Protein AF-G6F2N3-F1 (afdb_monomer_lite)

Sequence (306 aa):
MLENNSDNSYNHNNDRPKTKFIGFDISLFKKKQGAKNGADYKNRSAYVTMTYIHVRDADSSSHYDDNIRGNRNGMNIVGLSFGGIFVPINWLNINKNFTFYGNFVGQQNSHGNNQYRSTEAYGMYIEPGYTFSNLSWKPHIFYRYTRFSGNKNPNGTVKRSYDPFFLIDGKRYTYGGYWPGEIVGMYMVGLSNLQIQQFDITAVPPIHFFTKDDSLTLGVHFYNLSLIHPTGAGFKRGSSHHISNEIDFSGEYNLDENTSFSLLGGVAFSGPVAKKLAINDAPKYVSPNQIGSTSGVLEAYFYKHF

InterPro domains:
  IPR025388 Alginate export domain [PF13372] (95-273)

Organism: NCBI:txid1088868

Radius of gyration: 21.39 Å; chains: 1; bounding box: 54×50×56 Å

pLDDT: mean 85.39, std 10.97, range [54.53, 97.38]

Secondary structure (DSSP, 8-state):
-EEE----TTSTTSSPPPEEEEEEEEEEEEEPTT-S-SSSGGGEEEEEEEEEEEEEEE-TT--TTHHHHTT-TT-EEEEEEEEE--S-BGGGTB-TTEEEEEEEEEEEE-S-BTTBSEEEEEEEEEEEEEE-TTSTT--EEEEEEEEE---SSTT-SEE-SPPTTS-SSTT---TTSSSSTTTHHHHT--SSSEEEEEEEEEE--S--SSSTT-EEEEEEEEEEEEES-GGGGTPPTT---EEEEEEEEEEEEESSSSEEEEEEEEEEEE-HHHHHHHHHHS-TTS-GGG--SEEEEEEEEEEE--

Foldseek 3Di:
DDWDDFDDPVQVLQTQWTWDKDKDKDKDFDFDPPDPDPPDPVRTQKMKMKIKMFTCDTPQSRPHPCLQRNDNHRKIKIKIWIKHQDDAPVVVVRDSFKMKIKMKMWIWDCPAGPQARMETWMKMKIKIKGWPCVDQFRKIKMKMKIDTFFDQALNDNYRHWHHVPDFGQPPDPDVCGRQHDDPCSNPQDDSTQKIKIKIKMKTWHCDDDPDNPKTKIKMKMKMWMFGNHVNNVVDDPPDGGTAKIKIKIKIKIDPDPFWIKIKMKMKIFGDPVNLVSCVVPDDPPDDSVNDDRMDMDIDIDITGDD

Structure (mmCIF, N/CA/C/O backbone):
data_AF-G6F2N3-F1
#
_entry.id   AF-G6F2N3-F1
#
loop_
_atom_site.group_PDB
_atom_site.id
_atom_site.type_symbol
_atom_site.label_atom_id
_atom_site.label_alt_id
_atom_site.label_comp_id
_atom_site.label_asym_id
_atom_site.label_entity_id
_atom_site.label_seq_id
_atom_site.pdbx_PDB_ins_code
_atom_site.Cartn_x
_atom_site.Cartn_y
_atom_site.Cartn_z
_atom_site.occupancy
_atom_site.B_iso_or_equiv
_atom_site.auth_seq_id
_atom_site.auth_comp_id
_atom_site.auth_asym_id
_atom_site.auth_atom_id
_atom_site.pdbx_PDB_model_num
ATOM 1 N N . MET A 1 1 ? -19.443 -3.811 -20.497 1.00 67.88 1 MET A N 1
ATOM 2 C CA . MET A 1 1 ? -17.986 -3.608 -20.649 1.00 67.88 1 MET A CA 1
ATOM 3 C C . MET A 1 1 ? -17.621 -2.417 -19.785 1.00 67.88 1 MET A C 1
ATOM 5 O O . MET A 1 1 ? -18.392 -1.467 -19.793 1.00 67.88 1 MET A O 1
ATOM 9 N N . LEU A 1 2 ? -16.555 -2.508 -18.990 1.00 83.88 2 LEU A N 1
ATOM 10 C CA . LEU A 1 2 ? -16.113 -1.412 -18.122 1.00 83.88 2 LEU A CA 1
ATOM 11 C C . LEU A 1 2 ? -14.979 -0.649 -18.812 1.00 83.88 2 LEU A C 1
ATOM 13 O O . LEU A 1 2 ? -14.191 -1.248 -19.547 1.00 83.88 2 LEU A O 1
ATOM 17 N N . GLU A 1 3 ? -14.910 0.656 -18.579 1.00 84.38 3 GLU A N 1
ATOM 18 C CA . GLU A 1 3 ? -13.940 1.542 -19.216 1.00 84.38 3 GLU A CA 1
ATOM 19 C C . GLU A 1 3 ? -13.419 2.573 -18.216 1.00 84.38 3 GLU A C 1
ATOM 21 O O . GLU A 1 3 ? -14.177 3.115 -17.412 1.00 84.38 3 GLU A O 1
ATOM 26 N N . ASN A 1 4 ? -12.115 2.835 -18.275 1.00 77.56 4 ASN A N 1
ATOM 27 C CA . ASN A 1 4 ? -11.512 4.028 -17.701 1.00 77.56 4 ASN A CA 1
ATOM 28 C C . ASN A 1 4 ? -11.212 5.002 -18.844 1.00 77.56 4 ASN A C 1
ATOM 30 O O . ASN A 1 4 ? -10.394 4.689 -19.712 1.00 77.56 4 ASN A O 1
ATOM 34 N N . ASN A 1 5 ? -11.870 6.159 -18.817 1.00 74.38 5 ASN A N 1
ATOM 35 C CA . ASN A 1 5 ? -11.684 7.231 -19.782 1.00 74.38 5 ASN A CA 1
ATOM 36 C C . ASN A 1 5 ? -11.008 8.428 -19.100 1.00 74.38 5 ASN A C 1
ATOM 38 O O . ASN A 1 5 ? -11.653 9.418 -18.760 1.00 74.38 5 ASN A O 1
ATOM 42 N N . SER A 1 6 ? -9.708 8.310 -18.841 1.00 67.81 6 SER A N 1
ATOM 43 C CA . SER A 1 6 ? -8.874 9.461 -18.505 1.00 67.81 6 SER A CA 1
ATOM 44 C C . SER A 1 6 ? -8.573 10.228 -19.790 1.00 67.81 6 SER A C 1
ATOM 46 O O . SER A 1 6 ? -7.733 9.808 -20.580 1.00 67.81 6 SER A O 1
ATOM 48 N N . ASP A 1 7 ? -9.322 11.304 -20.015 1.00 64.06 7 ASP A N 1
ATOM 49 C CA . ASP A 1 7 ? -9.123 12.250 -21.115 1.00 64.06 7 ASP A CA 1
ATOM 50 C C . ASP A 1 7 ? -9.216 13.667 -20.552 1.00 64.06 7 ASP A C 1
ATOM 52 O O . ASP A 1 7 ? -10.276 14.300 -20.568 1.00 64.06 7 ASP A O 1
ATOM 56 N N . ASN A 1 8 ? -8.137 14.121 -19.917 1.00 63.84 8 ASN A N 1
ATOM 57 C CA . ASN A 1 8 ? -8.069 15.467 -19.379 1.00 63.84 8 ASN A CA 1
ATOM 58 C C . ASN A 1 8 ? -7.352 16.370 -20.387 1.00 63.84 8 ASN A C 1
ATOM 60 O O . ASN A 1 8 ? -6.182 16.169 -20.709 1.00 63.84 8 ASN A O 1
ATOM 64 N N . SER A 1 9 ? -8.029 17.434 -20.823 1.00 65.69 9 SER A N 1
ATOM 65 C CA . SER A 1 9 ? -7.481 18.425 -21.756 1.00 65.69 9 SER A CA 1
ATOM 66 C C . SER A 1 9 ? -6.161 19.051 -21.289 1.00 65.69 9 SER A C 1
ATOM 68 O O . SER A 1 9 ? -5.366 19.479 -22.121 1.00 65.69 9 SER A O 1
ATOM 70 N N . TYR A 1 10 ? -5.908 19.103 -19.976 1.00 61.03 10 TYR A N 1
ATOM 71 C CA . TYR A 1 10 ? -4.675 19.655 -19.404 1.00 61.03 10 TYR A CA 1
ATOM 72 C C . TYR A 1 10 ? -3.487 18.677 -19.391 1.00 61.03 10 TYR A C 1
ATOM 74 O O . TYR A 1 10 ? -2.351 19.124 -19.265 1.00 61.03 10 TYR A O 1
ATO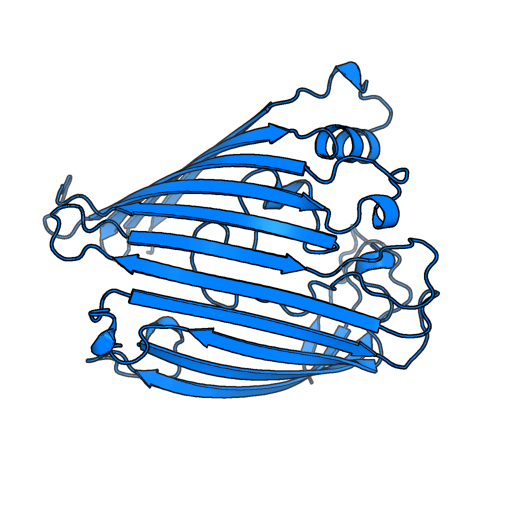M 82 N N . ASN A 1 11 ? -3.727 17.370 -19.548 1.00 61.66 11 ASN A N 1
ATOM 83 C CA . ASN A 1 11 ? -2.713 16.310 -19.456 1.00 61.66 11 ASN A CA 1
ATOM 84 C C . ASN A 1 11 ? -2.613 15.486 -20.746 1.00 61.66 11 ASN A C 1
ATOM 86 O O . ASN A 1 11 ? -2.212 14.323 -20.714 1.00 61.66 11 ASN A O 1
ATOM 90 N N . HIS A 1 12 ? -2.959 16.076 -21.890 1.00 62.53 12 HIS A N 1
ATOM 91 C CA . HIS A 1 12 ? -2.908 15.394 -23.179 1.00 62.53 12 HIS A CA 1
ATOM 92 C C . HIS A 1 12 ? -1.518 14.758 -23.414 1.00 62.53 12 HIS A C 1
ATOM 94 O O . HIS A 1 12 ? -0.495 15.422 -23.250 1.00 62.53 12 HIS A O 1
ATOM 100 N N . ASN A 1 13 ? -1.481 13.462 -23.755 1.00 61.62 13 ASN A N 1
ATOM 101 C CA . ASN A 1 13 ? -0.290 12.583 -23.844 1.00 61.62 13 ASN A CA 1
ATOM 102 C C . ASN A 1 13 ? 0.398 12.189 -22.521 1.00 61.62 13 ASN A C 1
ATOM 104 O O . ASN A 1 13 ? 1.310 11.362 -22.536 1.00 61.62 13 ASN A O 1
ATOM 108 N N . ASN A 1 14 ? -0.046 12.731 -21.388 1.00 65.31 14 ASN A N 1
ATOM 109 C CA . ASN A 1 14 ? 0.465 12.447 -20.045 1.00 65.31 14 ASN A CA 1
ATOM 110 C C . ASN A 1 14 ? -0.624 11.856 -19.119 1.00 65.31 14 ASN A C 1
ATOM 112 O O . ASN A 1 14 ? -0.460 11.791 -17.901 1.00 65.31 14 ASN A O 1
ATOM 116 N N . ASP A 1 15 ? -1.753 11.434 -19.687 1.00 70.69 15 ASP A N 1
ATOM 117 C CA . ASP A 1 15 ? -2.835 10.770 -18.968 1.00 70.69 15 ASP A CA 1
ATOM 118 C C . ASP A 1 15 ? -2.590 9.266 -18.823 1.00 70.69 15 ASP A C 1
ATOM 120 O O . ASP A 1 15 ? -1.840 8.636 -19.573 1.00 70.69 15 ASP A O 1
ATOM 124 N N . ARG A 1 16 ? -3.272 8.656 -17.847 1.00 77.69 16 ARG A N 1
ATOM 125 C CA . ARG A 1 16 ? -3.344 7.192 -17.739 1.00 77.69 16 ARG A CA 1
ATOM 126 C C . ARG A 1 16 ? -3.864 6.606 -19.067 1.00 77.69 16 ARG A C 1
ATOM 128 O O . ARG A 1 16 ? -4.767 7.190 -19.660 1.00 77.69 16 ARG A O 1
ATOM 135 N N . PRO A 1 17 ? -3.363 5.436 -19.510 1.00 80.50 17 PRO A N 1
ATOM 136 C CA . PRO A 1 17 ? -3.899 4.777 -20.696 1.00 80.50 17 PRO A CA 1
ATOM 137 C C . PRO A 1 17 ? -5.404 4.537 -20.564 1.00 80.50 17 PRO A C 1
ATOM 139 O O . PRO A 1 17 ? -5.835 3.862 -19.614 1.00 80.50 17 PRO A O 1
ATOM 142 N N . LYS A 1 18 ? -6.198 5.036 -21.520 1.00 86.56 18 LYS A N 1
ATOM 143 C CA . LYS A 1 18 ? -7.610 4.647 -21.649 1.00 86.56 18 LYS A CA 1
ATOM 144 C C . LYS A 1 18 ? -7.670 3.135 -21.765 1.00 86.56 18 LYS A C 1
ATOM 146 O O . LYS A 1 18 ? -6.905 2.551 -22.525 1.00 86.56 18 LYS A O 1
ATOM 151 N N . THR A 1 19 ? -8.503 2.489 -20.958 1.00 88.88 19 THR A N 1
ATOM 152 C CA . THR A 1 19 ? -8.474 1.027 -20.817 1.00 88.88 19 THR A CA 1
ATOM 153 C C . THR A 1 19 ? -9.892 0.475 -20.782 1.00 88.88 19 THR A C 1
ATOM 155 O O . THR A 1 19 ? -10.685 0.863 -19.921 1.00 88.88 19 THR A O 1
ATOM 158 N N . LYS A 1 20 ? -10.197 -0.473 -21.673 1.00 92.75 20 LYS A N 1
ATOM 159 C CA . LYS A 1 20 ? -11.452 -1.235 -21.702 1.00 92.75 20 LYS A CA 1
ATOM 160 C C . LYS A 1 20 ? -11.200 -2.656 -21.239 1.00 92.75 20 LYS A C 1
ATOM 162 O O . LYS A 1 20 ? -10.274 -3.325 -21.700 1.00 92.75 20 LYS A O 1
ATOM 167 N N . PHE A 1 21 ? -12.045 -3.148 -20.346 1.00 94.06 21 PHE A N 1
ATOM 168 C CA . PHE A 1 21 ? -11.843 -4.454 -19.739 1.00 94.06 21 PHE A CA 1
ATOM 169 C C . PHE A 1 21 ? -13.153 -5.175 -19.434 1.00 94.06 21 PHE A C 1
ATOM 171 O O . PHE A 1 21 ? -14.246 -4.600 -19.362 1.00 94.06 21 PHE A O 1
ATOM 178 N N . ILE A 1 22 ? -13.018 -6.484 -19.273 1.00 96.12 22 ILE A N 1
ATOM 179 C CA . ILE A 1 22 ? -14.053 -7.377 -18.767 1.00 96.12 22 ILE A CA 1
ATOM 180 C C . ILE A 1 22 ? -13.456 -8.215 -17.647 1.00 96.12 22 ILE A C 1
ATOM 182 O O . ILE A 1 22 ? -12.251 -8.447 -17.614 1.00 96.12 22 ILE A O 1
ATOM 186 N N . GLY A 1 23 ? -14.287 -8.686 -16.734 1.00 95.12 23 GLY A N 1
ATOM 187 C CA . GLY A 1 23 ? -13.806 -9.463 -15.611 1.00 95.12 23 GLY A CA 1
ATOM 188 C C . GLY A 1 23 ? -14.937 -9.940 -14.728 1.00 95.12 23 GLY A C 1
ATOM 189 O O . GLY A 1 23 ? -16.106 -9.641 -14.980 1.00 95.12 23 GLY A O 1
ATOM 190 N N . PHE A 1 24 ? -14.566 -10.673 -13.693 1.00 93.81 24 PHE A N 1
ATOM 191 C CA . PHE A 1 24 ? -15.467 -11.107 -12.642 1.00 93.81 24 PHE A CA 1
ATOM 192 C C . PHE A 1 24 ? -14.745 -11.099 -11.297 1.00 93.81 24 PHE A C 1
ATOM 194 O O . PHE A 1 24 ? -13.517 -11.160 -11.224 1.00 93.81 24 PHE A O 1
ATOM 201 N N . ASP A 1 25 ? -15.541 -11.060 -10.238 1.00 91.69 25 ASP A N 1
ATOM 202 C CA . ASP A 1 25 ? -15.098 -11.231 -8.865 1.00 91.69 25 ASP A CA 1
ATOM 203 C C . ASP A 1 25 ? -15.996 -12.270 -8.193 1.00 91.69 25 ASP A C 1
ATOM 205 O O . ASP A 1 25 ? -17.223 -12.193 -8.294 1.00 91.69 25 ASP A O 1
ATOM 209 N N . ILE A 1 26 ? -15.392 -13.262 -7.541 1.00 93.19 26 ILE A N 1
ATOM 210 C CA . ILE A 1 26 ? -16.098 -14.296 -6.785 1.00 93.19 26 ILE A CA 1
ATOM 211 C C . ILE A 1 26 ? -15.594 -14.248 -5.351 1.00 93.19 26 ILE A C 1
ATOM 213 O O . ILE A 1 26 ? -14.414 -14.463 -5.086 1.00 93.19 26 ILE A O 1
ATOM 217 N N . SER A 1 27 ? -16.510 -14.004 -4.418 1.00 90.31 27 SER A N 1
ATOM 218 C CA . SER A 1 27 ? -16.207 -13.844 -2.999 1.00 90.31 27 SER A CA 1
ATOM 219 C C . SER A 1 27 ? -16.943 -14.885 -2.151 1.00 90.31 27 SER A C 1
ATOM 221 O O . SER A 1 27 ? -18.173 -14.912 -2.124 1.00 90.31 27 SER A O 1
ATOM 223 N N . LEU A 1 28 ? -16.194 -15.687 -1.394 1.00 91.31 28 LEU A N 1
ATOM 224 C CA . LEU A 1 28 ? -16.698 -16.509 -0.292 1.00 91.31 28 LEU A CA 1
ATOM 225 C C . LEU A 1 28 ? -16.448 -15.767 1.018 1.00 91.31 28 LEU A C 1
ATOM 227 O O . LEU A 1 28 ? -15.325 -15.345 1.288 1.00 91.31 28 LEU A O 1
ATOM 231 N N . PHE A 1 29 ? -17.469 -15.595 1.855 1.00 89.81 29 PHE A N 1
ATOM 232 C CA .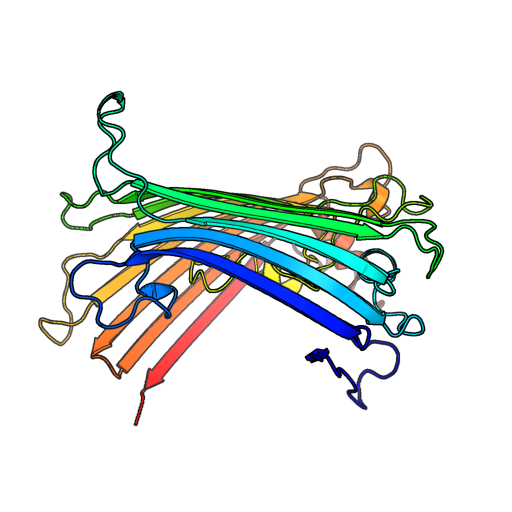 PHE A 1 29 ? -17.305 -14.842 3.095 1.00 89.81 29 PHE A CA 1
ATOM 233 C C . PHE A 1 29 ? -18.215 -15.324 4.222 1.00 89.81 29 PHE A C 1
ATOM 235 O O . PHE A 1 29 ? -19.304 -15.858 4.014 1.00 89.81 29 PHE A O 1
ATOM 242 N N . LYS A 1 30 ? -17.769 -15.059 5.448 1.00 87.12 30 LYS A N 1
ATOM 243 C CA . LYS A 1 30 ? -18.556 -15.180 6.672 1.00 87.12 30 LYS A CA 1
ATOM 244 C C . LYS A 1 30 ? -18.973 -13.786 7.122 1.00 87.12 30 LYS A C 1
ATOM 246 O O . LYS A 1 30 ? -18.147 -12.877 7.161 1.00 87.12 30 LYS A O 1
ATOM 251 N N . LYS A 1 31 ? -20.244 -13.603 7.475 1.00 86.62 31 LYS A N 1
ATOM 252 C CA . LYS A 1 31 ? -20.746 -12.333 8.019 1.00 86.62 31 LYS A CA 1
ATOM 253 C C . LYS A 1 31 ? -20.420 -12.181 9.508 1.00 86.62 31 LYS A C 1
ATOM 255 O O . LYS A 1 31 ? -20.409 -13.166 10.248 1.00 86.62 31 LYS A O 1
ATOM 260 N N . LYS A 1 32 ? -20.225 -10.939 9.954 1.00 82.19 32 LYS A N 1
ATOM 261 C CA . LYS A 1 32 ? -20.212 -10.568 11.376 1.00 82.19 32 LYS A CA 1
ATOM 262 C C . LYS A 1 32 ? -21.580 -10.860 12.006 1.00 82.19 32 LYS A C 1
ATOM 264 O O . LYS A 1 32 ? -22.616 -10.799 11.339 1.00 82.19 32 LYS A O 1
ATOM 269 N N . GLN A 1 33 ? -21.583 -11.193 13.295 1.00 81.69 33 GLN A N 1
ATOM 270 C CA . GLN A 1 33 ? -22.818 -11.418 14.048 1.00 81.69 33 GLN A CA 1
ATOM 271 C C . GLN A 1 33 ? -23.675 -10.140 14.041 1.00 81.69 33 GLN A C 1
ATOM 273 O O . GLN A 1 33 ? -23.144 -9.048 14.206 1.00 81.69 33 GLN A O 1
ATOM 278 N N . GLY A 1 34 ? -24.982 -10.271 13.794 1.00 79.31 34 GLY A N 1
ATOM 279 C CA . GLY A 1 34 ? -25.914 -9.133 13.735 1.00 79.31 34 GLY A CA 1
ATOM 280 C C . GLY A 1 34 ? -25.908 -8.327 12.426 1.00 79.31 34 GLY A C 1
ATOM 281 O O . GLY A 1 34 ? -26.762 -7.463 12.247 1.00 79.31 34 GLY A O 1
ATOM 282 N N . ALA A 1 35 ? -25.011 -8.615 11.474 1.00 81.38 35 ALA A N 1
ATOM 283 C CA . ALA A 1 35 ? -24.995 -7.909 10.195 1.00 81.38 35 ALA A CA 1
ATOM 284 C C . ALA A 1 35 ? -26.198 -8.298 9.314 1.00 81.38 35 ALA A C 1
ATOM 286 O O . ALA A 1 35 ? -26.412 -9.482 9.025 1.00 81.38 35 ALA A O 1
ATOM 287 N N . LYS A 1 36 ? -26.953 -7.283 8.862 1.00 70.44 36 LYS A N 1
ATOM 288 C CA . LYS A 1 36 ? -28.166 -7.452 8.043 1.00 70.44 36 LYS A CA 1
ATOM 289 C C . LYS A 1 36 ? -27.856 -8.004 6.644 1.00 70.44 36 LYS A C 1
ATOM 291 O O . LYS A 1 36 ? -28.541 -8.920 6.212 1.00 70.44 36 LYS A O 1
ATOM 296 N N . ASN A 1 37 ? -26.776 -7.540 5.999 1.00 65.81 37 ASN A N 1
ATOM 297 C CA . ASN A 1 37 ? -26.368 -7.944 4.645 1.00 65.81 37 ASN A CA 1
ATOM 298 C C . ASN A 1 37 ? -24.855 -8.223 4.563 1.00 65.81 37 ASN A C 1
ATOM 300 O O . ASN A 1 37 ? -24.046 -7.438 5.059 1.00 65.81 37 ASN A O 1
ATOM 304 N N . GLY A 1 38 ? -24.468 -9.324 3.912 1.00 59.72 38 GLY A N 1
ATOM 305 C CA . GLY A 1 38 ? -23.067 -9.738 3.737 1.00 59.72 38 GLY A CA 1
ATOM 306 C C . GLY A 1 38 ? -22.348 -9.161 2.507 1.00 59.72 38 GLY A C 1
ATOM 307 O O . GLY A 1 38 ? -21.133 -9.304 2.377 1.00 59.72 38 GLY A O 1
ATOM 308 N N . ALA A 1 39 ? -23.092 -8.499 1.614 1.00 64.25 39 ALA A N 1
ATOM 309 C CA . ALA A 1 39 ? -22.548 -7.897 0.397 1.00 64.25 39 ALA A CA 1
ATOM 310 C C . ALA A 1 39 ? -21.506 -6.808 0.706 1.00 64.25 39 ALA A C 1
ATOM 312 O O . ALA A 1 39 ? -20.479 -6.721 0.034 1.00 64.25 39 ALA A O 1
ATOM 313 N N . ASP A 1 40 ? -21.737 -6.036 1.767 1.00 74.81 40 ASP A N 1
ATOM 314 C CA . ASP A 1 40 ? -20.869 -4.940 2.177 1.00 74.81 40 ASP A CA 1
ATOM 315 C C . ASP A 1 40 ? -19.588 -5.476 2.842 1.00 74.81 40 ASP A C 1
ATOM 317 O O . ASP A 1 40 ? -19.648 -6.200 3.840 1.00 74.81 40 ASP A O 1
ATOM 321 N N . TYR A 1 41 ? -18.414 -5.123 2.307 1.00 75.56 41 TYR A N 1
ATOM 322 C CA . TYR A 1 41 ? -17.119 -5.671 2.750 1.00 75.56 41 TYR A CA 1
ATOM 323 C C . TYR A 1 41 ? -16.865 -5.474 4.255 1.00 75.56 41 TYR A C 1
ATOM 325 O O . TYR A 1 41 ? -16.374 -6.385 4.921 1.00 75.56 41 TYR A O 1
ATOM 333 N N . LYS A 1 42 ? -17.296 -4.337 4.823 1.00 74.94 42 LYS A N 1
ATOM 334 C CA . LYS A 1 42 ? -17.162 -4.021 6.260 1.00 74.94 42 LYS A CA 1
ATOM 335 C C . LYS A 1 42 ? -17.901 -4.997 7.188 1.00 74.94 42 LYS A C 1
ATOM 337 O O . LYS A 1 42 ? -17.548 -5.124 8.364 1.00 74.94 42 LYS A O 1
ATOM 342 N N . ASN A 1 43 ? -18.904 -5.705 6.665 1.00 80.75 43 ASN A N 1
ATOM 343 C CA . ASN A 1 43 ? -19.734 -6.648 7.413 1.00 80.75 43 ASN A CA 1
ATOM 344 C C . ASN A 1 43 ? -19.189 -8.082 7.385 1.00 80.75 43 ASN A C 1
ATOM 346 O O . ASN A 1 43 ? -19.781 -8.972 7.999 1.00 80.75 43 ASN A O 1
ATOM 350 N N . ARG A 1 44 ? -18.080 -8.333 6.685 1.00 84.50 44 ARG A N 1
ATOM 351 C CA . ARG A 1 44 ? -17.452 -9.654 6.598 1.00 84.50 44 ARG A CA 1
ATOM 352 C C . ARG A 1 44 ? -16.520 -9.851 7.799 1.00 84.50 44 ARG A C 1
ATOM 354 O O . ARG A 1 44 ? -15.742 -8.968 8.141 1.00 84.50 44 ARG A O 1
ATOM 361 N N . SER A 1 45 ? -16.633 -10.987 8.486 1.00 84.94 45 SER A N 1
ATOM 362 C CA . SER A 1 45 ? -15.721 -11.388 9.567 1.00 84.94 45 SER A CA 1
ATOM 363 C C . SER A 1 45 ? -14.524 -12.175 9.043 1.00 84.94 45 SER A C 1
ATOM 365 O O . SER A 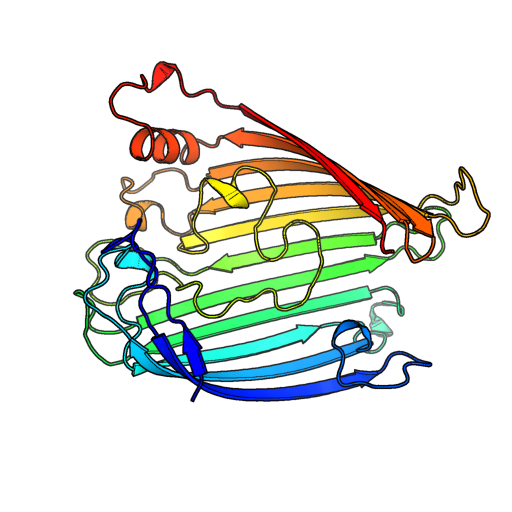1 45 ? -13.483 -12.190 9.683 1.00 84.94 45 SER A O 1
ATOM 367 N N . ALA A 1 46 ? -14.705 -12.864 7.917 1.00 87.31 46 ALA A N 1
ATOM 368 C CA . ALA A 1 46 ? -13.663 -13.549 7.168 1.00 87.31 46 ALA A CA 1
ATOM 369 C C . ALA A 1 46 ? -14.079 -13.616 5.693 1.00 87.31 46 ALA A C 1
ATOM 371 O O . ALA A 1 46 ? -15.279 -13.713 5.411 1.00 87.31 46 ALA A O 1
ATOM 372 N N . TYR A 1 47 ? -13.131 -13.577 4.766 1.00 88.69 47 TYR A N 1
ATOM 373 C CA . TYR A 1 47 ? -13.402 -13.703 3.339 1.00 88.69 47 TYR A CA 1
ATOM 374 C C . TYR A 1 47 ? -12.213 -14.271 2.561 1.00 88.69 47 TYR A C 1
ATOM 376 O O . TYR A 1 47 ? -11.063 -14.166 2.988 1.00 88.69 47 TYR A O 1
ATOM 384 N N . VAL A 1 48 ? -12.529 -14.835 1.399 1.00 91.81 48 VAL A N 1
ATOM 385 C CA . VAL A 1 48 ? -11.609 -15.133 0.304 1.00 91.81 48 VAL A CA 1
ATOM 386 C C . VAL A 1 48 ? -12.290 -14.693 -0.987 1.00 91.81 48 VAL A C 1
ATOM 388 O O . VAL A 1 48 ? -13.450 -15.028 -1.230 1.00 91.81 48 VAL A O 1
ATOM 391 N N . THR A 1 49 ? -11.573 -13.939 -1.802 1.00 91.62 49 THR A N 1
ATOM 392 C CA . THR A 1 49 ? -12.063 -13.315 -3.023 1.00 91.62 49 THR A CA 1
ATOM 393 C C . THR A 1 49 ? -11.087 -13.594 -4.152 1.00 91.62 49 THR A C 1
ATOM 395 O O . THR A 1 49 ? -9.896 -13.322 -4.020 1.00 91.62 49 THR A O 1
ATOM 398 N N . MET A 1 50 ? -11.590 -14.130 -5.258 1.00 95.25 50 MET A N 1
ATOM 399 C CA . MET A 1 50 ? -10.848 -14.285 -6.501 1.00 95.25 50 MET A CA 1
ATOM 400 C C . MET A 1 50 ? -11.361 -13.270 -7.516 1.00 95.25 50 MET A C 1
ATOM 402 O O . MET A 1 50 ? -12.560 -13.211 -7.782 1.00 95.25 50 MET A O 1
ATOM 406 N N . THR A 1 51 ? -10.442 -12.534 -8.126 1.00 95.12 51 THR A N 1
ATOM 407 C CA . THR A 1 51 ? -10.739 -11.559 -9.174 1.00 95.12 51 THR A CA 1
ATOM 408 C C . THR A 1 51 ? -10.027 -11.968 -10.457 1.00 95.12 51 THR A C 1
ATOM 410 O O . THR A 1 51 ? -8.859 -12.354 -10.431 1.00 95.12 51 THR A O 1
ATOM 413 N N . TYR A 1 52 ? -10.705 -11.852 -11.593 1.00 96.62 52 TYR A N 1
ATOM 414 C CA . TYR A 1 52 ? -10.090 -11.970 -12.911 1.00 96.62 52 TYR A CA 1
ATOM 415 C C . TYR A 1 52 ? -10.474 -10.773 -13.768 1.00 96.62 52 TYR A C 1
ATOM 417 O O . TYR A 1 52 ? -11.653 -10.428 -13.856 1.00 96.62 52 TYR A O 1
ATOM 425 N N . ILE A 1 53 ? -9.491 -10.159 -14.423 1.00 96.25 53 ILE A N 1
ATOM 426 C CA . ILE A 1 53 ? -9.696 -9.068 -15.374 1.00 96.25 53 ILE A CA 1
ATOM 427 C C . ILE A 1 53 ? -8.910 -9.370 -16.646 1.00 96.25 53 ILE A C 1
ATOM 429 O O . ILE A 1 53 ? -7.726 -9.688 -16.599 1.00 96.25 53 ILE A O 1
ATOM 433 N N . HIS A 1 54 ? -9.566 -9.213 -17.787 1.00 96.12 54 HIS A N 1
ATOM 434 C CA . HIS A 1 54 ? -8.948 -9.217 -19.100 1.00 96.12 54 HIS A CA 1
ATOM 435 C C . HIS A 1 54 ? -9.108 -7.837 -19.739 1.00 96.12 54 HIS A C 1
ATOM 437 O O . HIS A 1 54 ? -10.230 -7.363 -19.966 1.00 96.12 54 HIS A O 1
ATOM 443 N N . VAL A 1 55 ? -7.979 -7.197 -20.030 1.00 94.19 55 VAL A N 1
ATOM 444 C CA . VAL A 1 55 ? -7.921 -5.927 -20.750 1.00 94.19 55 VAL A CA 1
ATOM 445 C C . VAL A 1 55 ? -8.117 -6.207 -22.234 1.00 94.19 55 VAL A C 1
ATOM 447 O O . VAL A 1 55 ? -7.283 -6.836 -22.879 1.00 94.19 55 VAL A O 1
ATOM 450 N N . ARG A 1 56 ? -9.246 -5.740 -22.764 1.00 93.69 56 ARG A N 1
ATOM 451 C CA . ARG A 1 56 ? -9.639 -5.923 -24.165 1.00 93.69 56 ARG A CA 1
ATOM 452 C C . ARG A 1 56 ? -8.940 -4.950 -25.094 1.00 93.69 56 ARG A C 1
ATOM 454 O O . ARG A 1 56 ? -8.674 -5.300 -26.234 1.00 93.69 56 ARG A O 1
ATOM 461 N N . ASP A 1 57 ? -8.740 -3.738 -24.602 1.00 91.00 57 ASP A N 1
ATOM 462 C CA . ASP A 1 57 ? -8.155 -2.647 -25.354 1.00 91.00 57 ASP A CA 1
ATOM 463 C C . ASP A 1 57 ? -7.524 -1.660 -24.375 1.00 91.00 57 ASP A C 1
ATOM 465 O O . ASP A 1 57 ? -8.067 -1.412 -23.290 1.00 91.00 57 ASP A O 1
ATOM 469 N N . ALA A 1 58 ? -6.371 -1.123 -24.744 1.00 88.81 58 ALA A N 1
ATOM 470 C CA . ALA A 1 58 ? -5.718 -0.070 -23.991 1.00 88.81 58 ALA A CA 1
ATOM 471 C C . ALA A 1 58 ? -4.950 0.839 -24.943 1.00 88.81 58 ALA A C 1
ATOM 473 O O . ALA A 1 58 ? -4.215 0.351 -25.803 1.00 88.81 58 ALA A O 1
ATOM 474 N N . ASP A 1 59 ? -5.093 2.145 -24.743 1.00 83.44 59 ASP A N 1
ATOM 475 C CA . ASP A 1 59 ? -4.380 3.149 -25.518 1.00 83.44 59 ASP A CA 1
ATOM 476 C C . ASP A 1 59 ? -2.869 3.028 -25.289 1.00 83.44 59 ASP A C 1
ATOM 478 O O . ASP A 1 59 ? -2.346 3.370 -24.227 1.00 83.44 59 ASP A O 1
ATOM 482 N N . SER A 1 60 ? -2.168 2.520 -26.297 1.00 75.31 60 SER A N 1
ATOM 483 C CA . SER A 1 60 ? -0.717 2.360 -26.276 1.00 75.31 60 SER A CA 1
ATOM 484 C C . SER A 1 60 ? 0.043 3.604 -26.723 1.00 75.31 60 SER A C 1
ATOM 486 O O . SER A 1 60 ? 1.267 3.604 -26.651 1.00 75.31 60 SER A O 1
ATOM 488 N N . SER A 1 61 ? -0.653 4.647 -27.184 1.00 72.50 61 SER A N 1
ATOM 489 C CA . SER A 1 61 ? -0.039 5.929 -27.542 1.00 72.50 61 SER A CA 1
ATOM 490 C C . SER A 1 61 ? 0.196 6.843 -26.336 1.00 72.50 61 SER A C 1
ATOM 492 O O . SER A 1 61 ? 0.960 7.798 -26.442 1.00 72.50 61 SER A O 1
ATOM 494 N N . SER A 1 62 ? -0.394 6.536 -25.172 1.00 66.62 62 SER A N 1
ATOM 495 C CA . SER A 1 62 ? -0.053 7.218 -23.919 1.00 66.62 62 SER A CA 1
ATOM 496 C C . SER A 1 62 ? 1.413 6.952 -23.564 1.00 66.62 62 SER A C 1
ATOM 498 O O . SER A 1 62 ? 1.810 5.813 -23.326 1.00 66.62 62 SER A O 1
ATOM 500 N N . HIS A 1 63 ? 2.204 8.024 -23.508 1.00 65.94 63 HIS A N 1
ATOM 501 C CA . HIS A 1 63 ? 3.626 7.990 -23.159 1.00 65.94 63 HIS A CA 1
ATOM 502 C C . HIS A 1 63 ? 3.873 8.162 -21.652 1.00 65.94 63 HIS A C 1
ATOM 504 O O . HIS A 1 63 ? 5.023 8.253 -21.214 1.00 65.94 63 HIS A O 1
ATOM 510 N N . TYR A 1 64 ? 2.810 8.223 -20.841 1.00 66.94 64 TYR A N 1
ATOM 511 C CA . TYR A 1 64 ? 2.950 8.348 -19.396 1.00 66.94 64 TYR A CA 1
ATOM 512 C C . TYR A 1 64 ? 3.497 7.044 -18.808 1.00 66.94 64 TYR A C 1
ATOM 514 O O . TYR A 1 64 ? 2.760 6.069 -18.633 1.00 66.94 64 TYR A O 1
ATOM 522 N N . ASP A 1 65 ? 4.775 7.070 -18.426 1.00 72.88 65 ASP A N 1
ATOM 523 C CA . ASP A 1 65 ? 5.444 6.019 -17.655 1.00 72.88 65 ASP A CA 1
ATOM 524 C C . ASP A 1 65 ? 5.306 4.622 -18.289 1.00 72.88 65 ASP A C 1
ATOM 526 O O . ASP A 1 65 ? 4.760 3.682 -17.702 1.00 72.88 65 ASP A O 1
ATOM 530 N N . ASP A 1 66 ? 5.820 4.485 -19.517 1.00 74.00 66 ASP A N 1
ATOM 531 C CA . ASP A 1 66 ? 5.820 3.228 -20.282 1.00 74.00 66 ASP A CA 1
ATOM 532 C C . ASP A 1 66 ? 6.389 2.045 -19.488 1.00 74.00 66 ASP A C 1
ATOM 534 O O . ASP A 1 66 ? 5.920 0.912 -19.605 1.00 74.00 66 ASP A O 1
ATOM 538 N N . ASN A 1 67 ? 7.369 2.302 -18.622 1.00 79.25 67 ASN A N 1
ATOM 539 C CA . ASN A 1 67 ? 7.971 1.272 -17.788 1.00 79.25 67 ASN A CA 1
ATOM 540 C C . ASN A 1 67 ? 6.945 0.618 -16.850 1.00 79.25 67 ASN A C 1
ATOM 542 O O . ASN A 1 67 ? 6.989 -0.595 -16.643 1.00 79.25 67 ASN A O 1
ATOM 546 N N . ILE A 1 68 ? 6.014 1.392 -16.290 1.00 79.75 68 ILE A N 1
ATOM 547 C CA . ILE A 1 68 ? 5.012 0.920 -15.323 1.00 79.75 68 ILE A CA 1
ATOM 548 C C . ILE A 1 68 ? 3.676 0.608 -15.996 1.00 79.75 68 ILE A C 1
ATOM 550 O O . ILE A 1 68 ? 3.034 -0.377 -15.628 1.00 79.75 68 ILE A O 1
ATOM 554 N N . ARG A 1 69 ? 3.256 1.400 -16.984 1.00 81.56 69 ARG A N 1
ATOM 555 C CA . ARG A 1 69 ? 1.916 1.328 -17.596 1.00 81.56 69 ARG A CA 1
ATOM 556 C C . ARG A 1 69 ? 1.908 0.844 -19.042 1.00 81.56 69 ARG A C 1
ATOM 558 O O . ARG A 1 69 ? 0.835 0.656 -19.613 1.00 81.56 69 ARG A O 1
ATOM 565 N N . GLY A 1 70 ? 3.080 0.595 -19.617 1.00 75.75 70 GLY A N 1
ATOM 566 C CA . GLY A 1 70 ? 3.201 0.010 -20.945 1.00 75.75 70 GLY A CA 1
ATOM 567 C C . GLY A 1 70 ? 2.607 -1.398 -21.008 1.00 75.75 70 GLY A C 1
ATOM 568 O O . GLY A 1 70 ? 2.599 -2.151 -20.031 1.00 75.75 70 GLY A O 1
ATOM 569 N N . ASN A 1 71 ? 2.131 -1.773 -22.193 1.00 86.44 71 ASN A N 1
ATOM 570 C CA . ASN A 1 71 ? 1.703 -3.134 -22.529 1.00 86.44 71 ASN A CA 1
ATOM 571 C C . ASN A 1 71 ? 0.462 -3.684 -21.781 1.00 86.44 71 ASN A C 1
ATOM 573 O O . ASN A 1 71 ? 0.382 -4.878 -21.468 1.00 86.44 71 ASN A O 1
ATOM 577 N N . ARG A 1 72 ? -0.537 -2.826 -21.522 1.00 89.06 72 ARG A N 1
ATOM 578 C CA . ARG A 1 72 ? -1.847 -3.236 -20.974 1.00 89.06 72 ARG A CA 1
ATOM 579 C C . ARG A 1 72 ? -2.742 -3.966 -21.973 1.00 89.06 72 ARG A C 1
ATOM 581 O O . ARG A 1 72 ? -3.557 -4.779 -21.551 1.00 89.06 72 ARG A O 1
ATOM 588 N N . ASN A 1 73 ? -2.639 -3.668 -23.267 1.00 90.19 73 ASN A N 1
ATOM 589 C CA . ASN A 1 73 ? -3.553 -4.224 -24.264 1.00 90.19 73 ASN A CA 1
ATOM 590 C C . ASN A 1 73 ? -3.420 -5.759 -24.337 1.00 90.19 73 ASN A C 1
ATOM 592 O O . ASN A 1 73 ? -2.331 -6.266 -24.600 1.00 90.19 73 ASN A O 1
ATOM 596 N N . GLY A 1 74 ? -4.502 -6.496 -24.071 1.00 92.19 74 GLY A N 1
ATOM 597 C CA . GLY A 1 74 ? -4.501 -7.961 -23.986 1.00 92.19 74 GLY A CA 1
ATOM 598 C C . GLY A 1 74 ? -4.024 -8.539 -22.646 1.00 92.19 74 GLY A C 1
ATOM 599 O O . GLY A 1 74 ? -3.918 -9.760 -22.518 1.00 92.19 74 GLY A O 1
ATOM 600 N N . MET A 1 75 ? -3.735 -7.701 -21.643 1.00 94.81 75 MET A N 1
ATOM 601 C CA . MET A 1 75 ? -3.247 -8.141 -20.335 1.00 94.81 75 MET A CA 1
ATOM 602 C C . MET A 1 75 ? -4.331 -8.867 -19.533 1.00 94.81 75 MET A C 1
ATOM 604 O O . MET A 1 75 ? -5.465 -8.403 -19.407 1.00 94.81 75 MET A O 1
ATOM 608 N N . ASN A 1 76 ? -3.945 -9.987 -18.931 1.00 96.56 76 ASN A N 1
ATOM 609 C CA . ASN A 1 76 ? -4.730 -10.729 -17.957 1.00 96.56 76 ASN A CA 1
ATOM 610 C C . ASN A 1 76 ? -4.237 -10.408 -16.550 1.00 96.56 76 ASN A C 1
ATOM 612 O O . ASN A 1 76 ? -3.032 -10.338 -16.295 1.00 96.56 76 ASN A O 1
ATOM 616 N N . ILE A 1 77 ? -5.179 -10.242 -15.634 1.00 96.56 77 ILE A N 1
ATOM 617 C CA . ILE A 1 77 ? -4.928 -9.922 -14.237 1.00 96.56 77 ILE A CA 1
ATOM 618 C C . ILE A 1 77 ? -5.699 -10.923 -13.393 1.00 96.56 77 ILE A C 1
ATOM 620 O O . ILE A 1 77 ? -6.904 -11.095 -13.575 1.00 96.56 77 ILE A O 1
ATOM 624 N N . VAL A 1 78 ? -5.002 -11.572 -12.467 1.00 96.75 78 VAL A N 1
ATOM 625 C CA . VAL A 1 78 ? -5.594 -12.500 -11.500 1.00 96.75 78 VAL A CA 1
ATOM 626 C C . VAL A 1 78 ? -5.306 -11.970 -10.108 1.00 96.75 78 VAL A C 1
ATOM 628 O O . VAL A 1 78 ? -4.150 -11.730 -9.773 1.00 96.75 78 VAL A O 1
ATOM 631 N N . GLY A 1 79 ? -6.351 -11.790 -9.312 1.00 95.75 79 GLY A N 1
ATOM 632 C CA . GLY A 1 79 ? -6.283 -11.366 -7.922 1.00 95.75 79 GLY A CA 1
ATOM 633 C C . GLY A 1 79 ? -6.773 -12.463 -6.983 1.00 95.75 79 GLY A C 1
ATOM 634 O O . GLY A 1 79 ? -7.774 -13.122 -7.261 1.00 95.75 79 GLY A O 1
ATOM 635 N N . LEU A 1 80 ? -6.098 -12.630 -5.851 1.00 94.31 80 LEU A N 1
ATOM 636 C CA . LEU A 1 80 ? -6.579 -13.388 -4.703 1.00 94.31 80 LEU A CA 1
ATOM 637 C C . LEU A 1 80 ? -6.470 -12.497 -3.470 1.00 94.31 80 LEU A C 1
ATOM 639 O O . LEU A 1 80 ? -5.366 -12.160 -3.053 1.00 94.31 80 LEU A O 1
ATOM 643 N N . SER A 1 81 ? -7.601 -12.148 -2.870 1.00 92.00 81 SER A N 1
ATOM 644 C CA . SER A 1 81 ? -7.658 -11.428 -1.601 1.00 92.00 81 SER A CA 1
ATOM 645 C C . SER A 1 81 ? -8.248 -12.319 -0.523 1.00 92.00 81 SER A C 1
ATOM 647 O O . SER A 1 81 ? -9.201 -13.054 -0.763 1.00 92.00 81 SER A O 1
ATOM 649 N N . PHE A 1 82 ? -7.706 -12.254 0.680 1.00 90.06 82 PHE A N 1
ATOM 650 C CA . PHE A 1 82 ? -8.252 -12.946 1.835 1.00 90.06 82 PHE A CA 1
ATOM 651 C C . PHE A 1 82 ? -8.099 -12.071 3.067 1.00 90.06 82 PHE A C 1
ATOM 653 O O . PHE A 1 82 ? -7.208 -11.224 3.146 1.00 90.06 82 PHE A O 1
ATOM 660 N N . GLY A 1 83 ? -8.974 -12.261 4.042 1.00 88.81 83 GLY A N 1
ATOM 661 C CA . GLY A 1 83 ? -8.940 -11.393 5.200 1.00 88.81 83 GLY A CA 1
ATOM 662 C C . GLY A 1 83 ? -9.905 -11.751 6.298 1.00 88.81 83 GLY A C 1
ATOM 663 O O . GLY A 1 83 ? -10.950 -12.347 6.048 1.00 88.81 83 GLY A O 1
ATOM 664 N N . GLY A 1 84 ? -9.568 -11.316 7.505 1.00 85.69 84 GLY A N 1
ATOM 665 C CA . GLY A 1 84 ? -10.440 -11.327 8.669 1.00 85.69 84 GLY A CA 1
ATOM 666 C C . GLY A 1 84 ? -9.910 -12.184 9.811 1.00 85.69 84 GLY A C 1
ATOM 667 O O . GLY A 1 84 ? -8.707 -12.385 9.967 1.00 85.69 84 GLY A O 1
ATOM 668 N N . ILE A 1 85 ? -10.839 -12.655 10.638 1.00 77.88 85 ILE A N 1
ATOM 669 C CA . ILE A 1 85 ? -10.573 -13.502 11.799 1.00 77.88 85 ILE A CA 1
ATOM 670 C C . ILE A 1 85 ? -10.755 -14.947 11.339 1.00 77.88 85 ILE A C 1
ATOM 672 O O . ILE A 1 85 ? -11.878 -15.463 11.271 1.00 77.88 85 ILE A O 1
ATOM 676 N N . PHE A 1 86 ? -9.652 -15.593 10.972 1.00 68.94 86 PHE A N 1
ATOM 677 C CA . PHE A 1 86 ? -9.662 -17.026 10.704 1.00 68.94 86 PHE A CA 1
ATOM 678 C C . PHE A 1 86 ? -9.894 -17.776 12.026 1.00 68.94 86 PHE A C 1
ATOM 680 O O . PHE A 1 86 ? -9.466 -17.329 13.087 1.00 68.94 86 PHE A O 1
ATOM 687 N N . VAL A 1 87 ? -10.680 -18.855 11.959 1.00 56.97 87 VAL A N 1
ATOM 688 C CA . VAL A 1 87 ? -11.150 -19.683 13.091 1.00 56.97 87 VAL A CA 1
ATOM 689 C C . VAL A 1 87 ? -10.031 -19.886 14.128 1.00 56.97 87 VAL A C 1
ATOM 691 O O . VAL A 1 87 ? -8.897 -20.121 13.710 1.00 56.97 87 VAL A O 1
ATOM 694 N N . PRO A 1 88 ? -10.320 -19.792 15.447 1.00 58.16 88 PRO A N 1
ATOM 695 C CA . PRO A 1 88 ? -9.300 -19.785 16.493 1.00 58.16 88 PRO A CA 1
ATOM 696 C C . PRO A 1 88 ? -8.312 -20.929 16.301 1.00 58.16 88 PRO A C 1
ATOM 698 O O . PRO A 1 88 ? -8.686 -22.105 16.270 1.00 58.16 88 PRO A O 1
ATOM 701 N N . ILE A 1 89 ? -7.040 -20.568 16.157 1.00 61.53 89 ILE A N 1
ATOM 702 C CA . ILE A 1 89 ? -5.960 -21.538 16.083 1.00 61.53 89 ILE A CA 1
ATOM 703 C C . ILE A 1 89 ? -5.686 -21.967 17.523 1.00 61.53 89 ILE A C 1
ATOM 705 O O . ILE A 1 89 ? -4.778 -21.459 18.178 1.00 61.53 89 ILE A O 1
ATOM 709 N N . ASN A 1 90 ? -6.533 -22.869 18.034 1.00 64.69 90 ASN A N 1
ATOM 710 C CA . ASN A 1 90 ? -6.523 -23.309 19.434 1.00 64.69 90 ASN A CA 1
ATOM 711 C C . ASN A 1 90 ? -5.139 -23.819 19.867 1.00 64.69 90 ASN A C 1
ATOM 713 O O . ASN A 1 90 ? -4.731 -23.586 20.999 1.00 64.69 90 ASN A O 1
ATOM 717 N N . TRP A 1 91 ? -4.390 -24.455 18.959 1.00 64.50 91 TRP A N 1
ATOM 718 C CA . TRP A 1 91 ? -3.039 -24.960 19.229 1.00 64.50 91 TRP A CA 1
ATOM 719 C C . TRP A 1 91 ? -1.967 -23.861 19.333 1.00 64.50 91 TRP A C 1
ATOM 721 O O . TRP A 1 91 ? -0.919 -24.100 19.920 1.00 64.50 91 TRP A O 1
ATOM 731 N N . LEU A 1 92 ? -2.239 -22.655 18.823 1.00 58.09 92 LEU A N 1
ATOM 732 C CA . LEU A 1 92 ? -1.417 -21.458 19.043 1.00 58.09 92 LEU A CA 1
ATOM 733 C C . LEU A 1 92 ? -1.985 -20.550 20.149 1.00 58.09 92 LEU A C 1
ATOM 735 O O . LEU A 1 92 ? -1.442 -19.476 20.391 1.00 58.09 92 LEU A O 1
ATOM 739 N N . ASN A 1 93 ? -3.093 -20.942 20.795 1.00 60.44 93 ASN A N 1
ATOM 740 C CA . ASN A 1 93 ? -3.874 -20.098 21.709 1.00 60.44 93 ASN A CA 1
ATOM 741 C C . ASN A 1 93 ? -4.243 -18.722 21.105 1.00 60.44 93 ASN A C 1
ATOM 743 O O . ASN A 1 93 ? -4.406 -17.723 21.809 1.00 60.44 93 ASN A O 1
ATOM 747 N N . ILE A 1 94 ? -4.365 -18.663 19.777 1.00 61.44 94 ILE A N 1
ATOM 748 C CA . ILE A 1 94 ? -4.715 -17.442 19.059 1.00 61.44 94 ILE A CA 1
ATOM 749 C C . ILE A 1 94 ? -6.240 -17.302 19.104 1.00 61.44 94 ILE A C 1
ATOM 751 O O . ILE A 1 94 ? -6.981 -18.017 18.426 1.00 61.44 94 ILE A O 1
ATOM 755 N N . ASN A 1 95 ? -6.697 -16.406 19.978 1.00 65.88 95 ASN A N 1
ATOM 756 C CA . ASN A 1 95 ? -8.102 -16.084 20.226 1.00 65.88 95 ASN A CA 1
ATOM 757 C C . ASN A 1 95 ? -8.745 -15.287 19.061 1.00 65.88 95 ASN A C 1
ATOM 759 O O . ASN A 1 95 ? -8.120 -15.011 18.039 1.00 65.88 95 ASN A O 1
ATOM 763 N N . LYS A 1 96 ? -10.010 -14.868 19.230 1.00 74.12 96 LYS A N 1
ATOM 764 C CA . LYS A 1 96 ? -10.781 -14.072 18.247 1.00 74.12 96 LYS A CA 1
ATOM 765 C C . LYS A 1 96 ? -10.184 -12.689 17.916 1.00 74.12 96 LYS A C 1
ATOM 767 O O . LYS A 1 96 ? -10.764 -11.987 17.094 1.00 74.12 96 LYS A O 1
ATOM 772 N N . ASN A 1 97 ? -9.085 -12.283 18.549 1.00 83.69 97 ASN A N 1
ATOM 773 C CA . ASN A 1 97 ? -8.495 -10.959 18.375 1.00 83.69 97 ASN A CA 1
ATOM 774 C C . ASN A 1 97 ? -7.363 -10.919 17.350 1.00 83.69 97 ASN A C 1
ATOM 776 O O . ASN A 1 97 ? -6.817 -9.846 17.100 1.00 83.69 97 ASN A O 1
ATOM 780 N N . PHE A 1 98 ? -6.990 -12.065 16.785 1.00 86.94 98 PHE A N 1
ATOM 781 C CA . PHE A 1 98 ? -6.042 -12.106 15.688 1.00 86.94 98 PHE A CA 1
ATOM 782 C C . PHE A 1 98 ? -6.748 -11.919 14.357 1.00 86.94 98 PHE A C 1
ATOM 784 O O . PHE A 1 98 ? -7.778 -12.537 14.071 1.00 86.94 98 PHE A O 1
ATOM 791 N N . THR A 1 99 ? -6.150 -11.083 13.530 1.00 87.44 99 THR A N 1
ATOM 792 C CA . THR A 1 99 ? -6.556 -10.872 12.159 1.00 87.44 99 THR A CA 1
ATOM 793 C C . THR A 1 99 ? -5.418 -11.252 11.233 1.00 87.44 99 THR A C 1
ATOM 795 O O . THR A 1 99 ? -4.242 -11.074 11.540 1.00 87.44 99 THR A O 1
ATOM 798 N N . PHE A 1 100 ? -5.768 -11.785 10.072 1.00 89.31 100 PHE A N 1
ATOM 799 C CA . PHE A 1 100 ? -4.806 -12.008 9.010 1.00 89.31 100 PHE A CA 1
ATOM 800 C C . PHE A 1 100 ? -5.434 -11.575 7.706 1.00 89.31 100 PHE A C 1
ATOM 802 O O . PHE A 1 100 ? -6.594 -11.881 7.435 1.00 89.31 100 PHE A O 1
ATOM 809 N N . TYR A 1 101 ? -4.685 -10.830 6.917 1.00 90.06 101 TYR A N 1
ATOM 810 C CA . TYR A 1 101 ? -5.134 -10.345 5.629 1.00 90.06 101 TYR A CA 1
ATOM 811 C C . TYR A 1 101 ? -4.018 -10.481 4.616 1.00 90.06 101 TYR A C 1
ATOM 813 O O . TYR A 1 101 ? -2.837 -10.466 4.958 1.00 90.06 101 TYR A O 1
ATOM 821 N N . GLY A 1 102 ? -4.400 -10.579 3.357 1.00 90.69 102 GLY A N 1
ATOM 822 C CA . GLY A 1 102 ? -3.454 -10.580 2.268 1.00 90.69 102 GLY A CA 1
ATOM 823 C C . GLY A 1 102 ? -4.134 -10.365 0.936 1.00 90.69 102 GLY A C 1
ATOM 824 O O . GLY A 1 102 ? -5.340 -10.572 0.763 1.00 90.69 102 GLY A O 1
ATOM 825 N N . ASN A 1 103 ? -3.325 -9.942 -0.018 1.00 92.44 103 ASN A N 1
ATOM 826 C CA . ASN A 1 103 ? -3.717 -9.868 -1.407 1.00 92.44 103 ASN A CA 1
ATOM 827 C C . ASN A 1 103 ? -2.522 -10.256 -2.274 1.00 92.44 103 ASN A C 1
ATOM 829 O O . ASN A 1 103 ? -1.384 -9.913 -1.956 1.00 92.44 103 ASN A O 1
ATOM 833 N N . PHE A 1 104 ? -2.780 -10.976 -3.355 1.00 95.06 104 PHE A N 1
ATOM 834 C CA . PHE A 1 104 ? -1.833 -11.217 -4.425 1.00 95.06 104 PHE A CA 1
ATOM 835 C C . PHE A 1 104 ? -2.499 -10.890 -5.756 1.00 95.06 104 PHE A C 1
ATOM 837 O O . PHE A 1 104 ? -3.570 -11.411 -6.057 1.00 95.06 104 PHE A O 1
ATOM 844 N N . VAL A 1 105 ? -1.833 -10.085 -6.575 1.00 96.56 105 VAL A N 1
ATOM 845 C CA . VAL A 1 105 ? -2.246 -9.758 -7.937 1.00 96.56 105 VAL A CA 1
ATOM 846 C C . VAL A 1 105 ? -1.130 -10.148 -8.885 1.00 96.56 105 VAL A C 1
ATOM 848 O O . VAL A 1 105 ? -0.019 -9.645 -8.758 1.00 96.56 105 VAL A O 1
ATOM 851 N N . GLY A 1 106 ? -1.424 -11.008 -9.853 1.00 97.38 106 GLY A N 1
ATOM 852 C CA . GLY A 1 106 ? -0.545 -11.333 -10.971 1.00 97.38 106 GLY A CA 1
ATOM 853 C C . GLY A 1 106 ? -1.005 -10.645 -12.251 1.00 97.38 106 GLY A C 1
ATOM 854 O O . GLY A 1 106 ? -2.203 -10.545 -12.507 1.00 97.38 106 GLY A O 1
ATOM 855 N N . GLN A 1 107 ? -0.053 -10.193 -13.060 1.00 97.19 107 GLN A N 1
ATOM 856 C CA . GLN A 1 107 ? -0.262 -9.540 -14.349 1.00 97.19 107 GLN A CA 1
ATOM 857 C C . GLN A 1 107 ? 0.525 -10.285 -15.416 1.00 97.19 107 GLN A C 1
ATOM 859 O O . GLN A 1 107 ? 1.746 -10.432 -15.309 1.00 97.19 107 GLN A O 1
ATOM 864 N N . GLN A 1 108 ? -0.179 -10.748 -16.443 1.00 96.56 108 GLN A N 1
ATOM 865 C CA . GLN A 1 108 ? 0.413 -11.497 -17.539 1.00 96.56 108 GLN A CA 1
ATOM 866 C C . GLN A 1 108 ? -0.081 -10.988 -18.881 1.00 96.56 108 GLN A C 1
ATOM 868 O O . GLN A 1 108 ? -1.276 -10.792 -19.091 1.00 96.56 108 GLN A O 1
ATOM 873 N N . ASN A 1 109 ? 0.842 -10.819 -19.816 1.00 93.75 109 ASN A N 1
ATOM 874 C CA . ASN A 1 109 ? 0.516 -10.538 -21.204 1.00 93.75 109 ASN A CA 1
ATOM 875 C C . ASN A 1 109 ? 1.554 -11.202 -22.106 1.00 93.75 109 ASN A C 1
ATOM 877 O O . ASN A 1 109 ? 2.747 -11.096 -21.836 1.00 93.75 109 ASN A O 1
ATOM 881 N N . SER A 1 110 ? 1.110 -11.872 -23.163 1.00 88.12 110 SER A N 1
ATOM 882 C CA . SER A 1 110 ? 1.979 -12.466 -24.187 1.00 88.12 110 SER A CA 1
ATOM 883 C C . SER A 1 110 ? 2.047 -11.632 -25.468 1.00 88.12 110 SER A C 1
ATOM 885 O O . SER A 1 110 ? 2.752 -12.012 -26.399 1.00 88.12 110 SER A O 1
ATOM 887 N N . HIS A 1 111 ? 1.301 -10.527 -25.541 1.00 83.31 111 HIS A N 1
ATOM 888 C CA . HIS A 1 111 ? 1.343 -9.601 -26.665 1.00 83.31 111 HIS A CA 1
ATOM 889 C C . HIS A 1 111 ? 2.466 -8.588 -26.456 1.00 83.31 111 HIS A C 1
ATOM 891 O O . HIS A 1 111 ? 2.677 -8.092 -25.345 1.00 83.31 111 HIS A O 1
ATOM 897 N N . GLY A 1 112 ? 3.196 -8.304 -27.534 1.00 77.81 112 GLY A N 1
ATOM 898 C CA . GLY A 1 112 ? 4.240 -7.293 -27.525 1.00 77.81 112 GLY A CA 1
ATOM 899 C C . GLY A 1 112 ? 3.679 -5.913 -27.850 1.00 77.81 112 GLY A C 1
ATOM 900 O O . GLY A 1 112 ? 3.017 -5.750 -28.873 1.00 77.81 112 GLY A O 1
ATOM 901 N N . ASN A 1 113 ? 3.956 -4.930 -26.998 1.00 78.88 113 ASN A N 1
ATOM 902 C CA . ASN A 1 113 ? 3.620 -3.525 -27.213 1.00 78.88 113 ASN A CA 1
ATOM 903 C C . ASN A 1 113 ? 4.535 -2.619 -26.368 1.00 78.88 113 ASN A C 1
ATOM 905 O O . ASN A 1 113 ? 5.120 -3.084 -25.387 1.00 78.88 113 ASN A O 1
ATOM 909 N N . ASN A 1 114 ? 4.671 -1.341 -26.739 1.00 76.88 114 ASN A N 1
ATOM 910 C CA . ASN A 1 114 ? 5.510 -0.334 -26.066 1.00 76.88 114 ASN A CA 1
ATOM 911 C C . ASN A 1 114 ? 6.894 -0.885 -25.670 1.00 76.88 114 ASN A C 1
ATOM 913 O O . ASN A 1 114 ? 7.294 -0.834 -24.513 1.00 76.88 114 ASN A O 1
ATOM 917 N N . GLN A 1 115 ? 7.609 -1.456 -26.650 1.00 83.19 115 GLN A N 1
ATOM 918 C CA . GLN A 1 115 ? 8.962 -2.039 -26.530 1.00 83.19 115 GLN A CA 1
ATOM 919 C C . GLN A 1 115 ? 9.074 -3.356 -25.735 1.00 83.19 115 GLN A C 1
ATOM 921 O O . GLN A 1 115 ? 10.123 -4.009 -25.772 1.00 83.19 115 GLN A O 1
ATOM 926 N N . TYR A 1 116 ? 8.002 -3.811 -25.088 1.00 89.38 116 TYR A N 1
ATOM 927 C CA . TYR A 1 116 ? 7.957 -5.100 -24.403 1.00 89.38 116 TYR A CA 1
ATOM 928 C C . TYR A 1 116 ? 7.411 -6.200 -25.313 1.00 89.38 116 TYR A C 1
ATOM 930 O O . TYR A 1 116 ? 6.579 -5.962 -26.180 1.00 89.38 116 TYR A O 1
ATOM 938 N N . ARG A 1 117 ? 7.880 -7.431 -25.106 1.00 92.31 117 ARG A N 1
ATOM 939 C CA . ARG A 1 117 ? 7.374 -8.656 -25.747 1.00 92.31 117 ARG A CA 1
ATOM 940 C C . ARG A 1 117 ? 6.314 -9.352 -24.900 1.00 92.31 117 ARG A C 1
ATOM 942 O O . ARG A 1 117 ? 5.481 -10.067 -25.438 1.00 92.31 117 ARG A O 1
ATOM 949 N N . SER A 1 118 ? 6.386 -9.174 -23.585 1.00 93.50 118 SER A N 1
ATOM 950 C CA . SER A 1 118 ? 5.464 -9.764 -22.622 1.00 93.50 118 SER A CA 1
ATOM 951 C C . SER A 1 118 ? 5.451 -8.967 -21.318 1.00 93.50 118 SER A C 1
ATOM 953 O O . SER A 1 118 ? 6.338 -8.146 -21.061 1.00 93.50 118 SER A O 1
ATOM 955 N N . THR A 1 119 ? 4.447 -9.235 -20.487 1.00 94.38 119 THR A N 1
ATOM 956 C CA . THR A 1 119 ? 4.321 -8.719 -19.120 1.00 94.38 119 THR A CA 1
ATOM 957 C C . THR A 1 119 ? 4.294 -9.893 -18.149 1.00 94.38 119 THR A C 1
ATOM 959 O O . THR A 1 119 ? 3.549 -10.847 -18.354 1.00 94.38 119 THR A O 1
ATOM 962 N N . GLU A 1 120 ? 5.102 -9.805 -17.095 1.00 96.12 120 GLU A N 1
ATOM 963 C CA . GLU A 1 120 ? 5.205 -10.756 -15.986 1.00 96.12 120 GLU A CA 1
ATOM 964 C C . GLU A 1 120 ? 5.411 -9.959 -14.694 1.00 96.12 120 GLU A C 1
ATOM 966 O O . GLU A 1 120 ? 6.539 -9.757 -14.237 1.00 96.12 120 GLU A O 1
ATOM 971 N N . ALA A 1 121 ? 4.328 -9.456 -14.116 1.00 96.75 121 ALA A N 1
ATOM 972 C CA . ALA A 1 121 ? 4.401 -8.607 -12.934 1.00 96.75 121 ALA A CA 1
ATOM 973 C C . ALA A 1 121 ? 3.464 -9.099 -11.832 1.00 96.75 121 ALA A C 1
ATOM 975 O O . ALA A 1 121 ? 2.522 -9.850 -12.084 1.00 96.75 121 ALA A O 1
ATOM 976 N N . TYR A 1 122 ? 3.737 -8.700 -10.595 1.00 97.00 122 TYR A N 1
ATOM 977 C CA . TYR A 1 122 ? 2.875 -8.998 -9.465 1.00 97.00 122 TYR A CA 1
ATOM 978 C C . TYR A 1 122 ? 2.940 -7.923 -8.382 1.00 97.00 122 TYR A C 1
ATOM 980 O O . TYR A 1 122 ? 3.939 -7.221 -8.230 1.00 97.00 122 TYR A O 1
ATOM 988 N N . GLY A 1 123 ? 1.870 -7.832 -7.608 1.00 95.38 123 GLY A N 1
ATOM 989 C CA . GLY A 1 123 ? 1.774 -7.050 -6.385 1.00 95.38 123 GLY A CA 1
ATOM 990 C C . GLY A 1 123 ? 1.264 -7.952 -5.273 1.00 95.38 123 GLY A C 1
ATOM 991 O O . GLY A 1 123 ? 0.437 -8.827 -5.520 1.00 95.38 123 GLY A O 1
ATOM 992 N N . MET A 1 124 ? 1.759 -7.783 -4.054 1.00 94.56 124 MET A N 1
ATOM 993 C CA . MET A 1 124 ? 1.249 -8.527 -2.910 1.00 94.56 124 MET A CA 1
ATOM 994 C C . MET A 1 124 ? 1.372 -7.760 -1.605 1.00 94.56 124 MET A C 1
ATOM 996 O O . MET A 1 124 ? 2.274 -6.935 -1.453 1.00 94.56 124 MET A O 1
ATOM 1000 N N . TYR A 1 125 ? 0.524 -8.118 -0.647 1.00 93.06 125 TYR A N 1
ATOM 1001 C CA . TYR A 1 125 ? 0.815 -7.897 0.759 1.00 93.06 125 TYR A CA 1
ATOM 1002 C C . TYR A 1 125 ? 0.342 -9.058 1.629 1.00 93.06 125 TYR A C 1
ATOM 1004 O O . TYR A 1 125 ? -0.565 -9.811 1.261 1.00 93.06 125 TY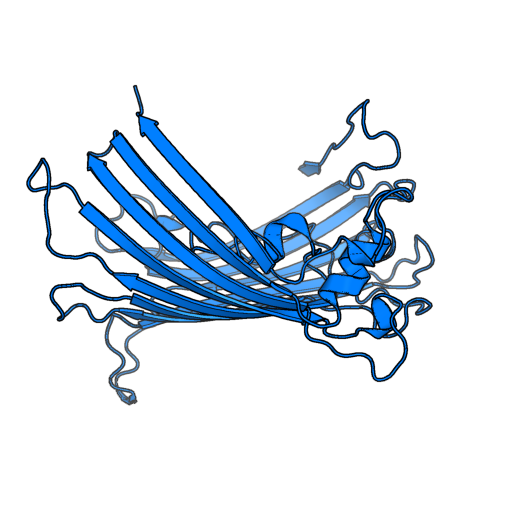R A O 1
ATOM 1012 N N . ILE A 1 126 ? 0.930 -9.146 2.818 1.00 92.94 126 ILE A N 1
ATOM 1013 C CA . ILE A 1 126 ? 0.421 -9.922 3.950 1.00 92.94 126 ILE A CA 1
ATOM 1014 C C . ILE A 1 126 ? 0.397 -9.037 5.193 1.00 92.94 126 ILE A C 1
ATOM 1016 O O . ILE A 1 126 ? 1.279 -8.200 5.371 1.00 92.94 126 ILE A O 1
ATOM 1020 N N . GLU A 1 127 ? -0.608 -9.219 6.042 1.00 92.00 127 GLU A N 1
ATOM 1021 C CA . GLU A 1 127 ? -0.783 -8.432 7.259 1.00 92.00 127 GLU A CA 1
ATOM 1022 C C . GLU A 1 127 ? -1.395 -9.262 8.394 1.00 92.00 127 GLU A C 1
ATOM 1024 O O . GLU A 1 127 ? -2.623 -9.405 8.460 1.00 92.00 127 GLU A O 1
ATOM 1029 N N . PRO A 1 128 ? -0.567 -9.829 9.288 1.00 91.75 128 PRO A N 1
ATOM 1030 C CA . PRO A 1 128 ? -1.011 -10.243 10.611 1.00 91.75 128 PRO A CA 1
ATOM 1031 C C . PRO A 1 128 ? -1.270 -9.033 11.516 1.00 91.75 128 PRO A C 1
ATOM 1033 O O . PRO A 1 128 ? -0.486 -8.083 11.550 1.00 91.75 128 PRO A O 1
ATOM 1036 N N . GLY A 1 129 ? -2.336 -9.113 12.306 1.00 91.00 129 GLY A N 1
ATOM 1037 C CA . GLY A 1 129 ? -2.668 -8.133 13.331 1.00 91.00 129 GLY A CA 1
ATOM 1038 C C . GLY A 1 129 ? -3.236 -8.785 14.586 1.00 91.00 129 GLY A C 1
ATOM 1039 O O . GLY A 1 129 ? -3.762 -9.898 14.551 1.00 91.00 129 GLY A O 1
ATOM 1040 N N . TYR A 1 130 ? -3.122 -8.100 15.718 1.00 90.50 130 TYR A N 1
ATOM 1041 C CA . TYR A 1 130 ? -3.634 -8.574 16.997 1.00 90.50 130 TYR A CA 1
ATOM 1042 C C . TYR A 1 130 ? -4.181 -7.429 17.844 1.00 90.50 130 TYR A C 1
ATOM 1044 O O . TYR A 1 130 ? -3.522 -6.407 18.031 1.00 90.50 130 TYR A O 1
ATOM 1052 N N . THR A 1 131 ? -5.379 -7.620 18.396 1.00 91.19 131 THR A N 1
ATOM 1053 C CA . THR A 1 131 ? -5.999 -6.678 19.334 1.00 91.19 131 THR A CA 1
ATOM 1054 C C . THR A 1 131 ? -5.902 -7.181 20.772 1.00 91.19 131 THR A C 1
ATOM 1056 O O . THR A 1 131 ? -6.410 -8.244 21.131 1.00 91.19 131 THR A O 1
ATOM 1059 N N . PHE A 1 132 ? -5.333 -6.377 21.661 1.00 91.50 132 PHE A N 1
ATOM 1060 C CA . PHE A 1 132 ? -5.320 -6.656 23.095 1.00 91.50 132 PHE A CA 1
ATOM 1061 C C . PHE A 1 132 ? -6.636 -6.194 23.735 1.00 91.50 132 PHE A C 1
ATOM 1063 O O . PHE A 1 132 ? -6.678 -5.223 24.486 1.00 91.50 132 PHE A O 1
ATOM 1070 N N . SER A 1 133 ? -7.729 -6.904 23.441 1.00 89.19 133 SER A N 1
ATOM 1071 C CA . SER A 1 133 ? -9.099 -6.532 23.846 1.00 89.19 133 SER A CA 1
ATOM 1072 C C . SER A 1 133 ? -9.316 -6.393 25.356 1.00 89.19 133 SER A C 1
ATOM 1074 O O . SER A 1 133 ? -10.281 -5.761 25.773 1.00 89.19 133 SER A O 1
ATOM 1076 N N . ASN A 1 134 ? -8.453 -7.014 26.163 1.00 90.31 134 ASN A N 1
ATOM 1077 C CA . ASN A 1 134 ? -8.568 -7.050 27.623 1.00 90.31 134 ASN A CA 1
ATOM 1078 C C . ASN A 1 134 ? -7.854 -5.876 28.308 1.00 90.31 134 ASN A C 1
ATOM 1080 O O . ASN A 1 134 ? -7.963 -5.722 29.521 1.00 90.31 134 ASN A O 1
ATOM 1084 N N . LEU A 1 135 ? -7.099 -5.071 27.557 1.00 93.75 135 LEU A N 1
ATOM 1085 C CA . LEU A 1 135 ? -6.465 -3.864 28.072 1.00 93.75 135 LEU A CA 1
ATOM 1086 C C . LEU A 1 135 ? -7.415 -2.678 27.911 1.00 93.75 135 LEU A C 1
ATOM 1088 O O . LEU A 1 135 ? -8.173 -2.605 26.945 1.00 93.75 135 LEU A O 1
ATOM 1092 N N . SER A 1 136 ? -7.340 -1.719 28.831 1.00 93.56 136 SER A N 1
ATOM 1093 C CA . SER A 1 136 ? -8.222 -0.545 28.855 1.00 93.56 136 SER A CA 1
ATOM 1094 C C . SER A 1 136 ? -8.147 0.293 27.574 1.00 93.56 136 SER A C 1
ATOM 1096 O O . SER A 1 136 ? -9.172 0.771 27.105 1.00 93.56 136 SER A O 1
ATOM 1098 N N . TRP A 1 137 ? -6.957 0.410 26.981 1.00 93.69 137 TRP A N 1
ATOM 1099 C CA . TRP A 1 137 ? -6.710 1.143 25.731 1.00 93.69 137 TRP A CA 1
ATOM 1100 C C . TRP A 1 137 ? -6.967 0.315 24.463 1.00 93.69 137 TRP A C 1
ATOM 1102 O O . TRP A 1 137 ? -6.839 0.833 23.356 1.00 93.69 137 TRP A O 1
ATOM 1112 N N . LYS A 1 138 ? -7.279 -0.982 24.608 1.00 94.12 138 LYS A N 1
ATOM 1113 C CA . LYS A 1 138 ? -7.550 -1.929 23.512 1.00 94.12 138 LYS A CA 1
ATOM 1114 C C . LYS A 1 138 ? -6.584 -1.795 22.317 1.00 94.12 138 LYS A C 1
ATOM 1116 O O . LYS A 1 138 ? -7.058 -1.692 21.184 1.00 94.12 138 LYS A O 1
ATOM 1121 N N . PRO A 1 139 ? -5.252 -1.774 22.528 1.00 94.88 139 PRO A N 1
ATOM 1122 C CA . PRO A 1 139 ? -4.327 -1.531 21.436 1.00 94.88 139 PRO A CA 1
ATOM 1123 C C . PRO A 1 139 ? -4.456 -2.628 20.376 1.00 94.88 139 PRO A C 1
ATOM 1125 O O . PRO A 1 139 ? -4.598 -3.813 20.693 1.00 94.88 139 PRO A O 1
ATOM 1128 N N . HIS A 1 140 ? -4.407 -2.220 19.119 1.00 93.25 140 HIS A N 1
ATOM 1129 C CA . HIS A 1 140 ? -4.316 -3.072 17.951 1.00 93.25 140 HIS A CA 1
ATOM 1130 C C . HIS A 1 140 ? -2.957 -2.842 17.306 1.00 93.25 140 HIS A C 1
ATOM 1132 O O . HIS A 1 140 ? -2.583 -1.703 17.039 1.00 93.25 140 HIS A O 1
ATOM 1138 N N . ILE A 1 141 ? -2.223 -3.928 17.095 1.00 93.56 141 ILE A N 1
ATOM 1139 C CA . ILE A 1 141 ? -0.917 -3.906 16.446 1.00 93.56 141 ILE A CA 1
ATOM 1140 C C . ILE A 1 141 ? -1.039 -4.705 15.165 1.00 93.56 141 ILE A C 1
ATOM 1142 O O . ILE A 1 141 ? -1.543 -5.831 15.204 1.00 93.56 141 ILE A O 1
ATOM 1146 N N . PHE A 1 142 ? -0.536 -4.173 14.061 1.00 92.19 142 PHE A N 1
ATOM 1147 C CA . PHE A 1 142 ? -0.349 -4.962 12.857 1.00 92.19 142 PHE A CA 1
ATOM 1148 C C . PHE A 1 142 ? 0.991 -4.671 12.200 1.00 92.19 142 PHE A C 1
ATOM 1150 O O . PHE A 1 142 ? 1.618 -3.631 12.396 1.00 92.19 142 PHE A O 1
ATOM 1157 N N . TYR A 1 143 ? 1.430 -5.643 11.416 1.00 93.81 143 TYR A N 1
ATOM 1158 C CA . TYR A 1 143 ? 2.594 -5.519 10.562 1.00 93.81 143 TYR A CA 1
ATOM 1159 C C . TYR A 1 143 ? 2.180 -5.888 9.151 1.00 93.81 143 TYR A C 1
ATOM 1161 O O . TYR A 1 143 ? 1.614 -6.960 8.949 1.00 93.81 143 TYR A O 1
ATOM 1169 N N . ARG A 1 144 ? 2.480 -5.033 8.178 1.00 92.62 144 ARG A N 1
ATOM 1170 C CA . ARG A 1 144 ? 2.237 -5.306 6.765 1.00 92.62 144 ARG A CA 1
ATOM 1171 C C . ARG A 1 144 ? 3.555 -5.361 6.006 1.00 92.62 144 ARG A C 1
ATOM 1173 O O . ARG A 1 144 ? 4.358 -4.433 6.043 1.00 92.62 144 ARG A O 1
ATOM 1180 N N . TYR A 1 145 ? 3.734 -6.446 5.262 1.00 94.62 145 TYR A N 1
ATOM 1181 C CA . TYR A 1 145 ? 4.763 -6.548 4.234 1.00 94.62 145 TYR A CA 1
ATOM 1182 C C . TYR A 1 145 ? 4.110 -6.387 2.871 1.00 94.62 145 TYR A C 1
ATOM 1184 O O . TYR A 1 145 ? 3.255 -7.200 2.520 1.00 94.62 145 TYR A O 1
ATOM 1192 N N . THR A 1 146 ? 4.544 -5.392 2.101 1.00 93.75 146 THR A N 1
ATOM 1193 C CA . THR A 1 146 ? 4.048 -5.134 0.745 1.00 93.75 146 THR A CA 1
ATOM 1194 C C . THR A 1 146 ? 5.183 -5.220 -0.265 1.00 93.75 146 THR A C 1
ATOM 1196 O O . THR A 1 146 ? 6.300 -4.755 -0.021 1.00 93.75 146 THR A O 1
ATOM 1199 N N . ARG A 1 147 ? 4.897 -5.795 -1.436 1.00 94.81 147 ARG A N 1
ATOM 1200 C CA . ARG A 1 147 ? 5.852 -5.902 -2.538 1.00 94.81 147 ARG A CA 1
ATOM 1201 C C . ARG A 1 147 ? 5.171 -5.728 -3.889 1.00 94.81 147 ARG A C 1
ATOM 1203 O O . ARG A 1 147 ? 4.277 -6.493 -4.233 1.00 94.81 147 ARG A O 1
ATOM 1210 N N . PHE A 1 148 ? 5.679 -4.795 -4.683 1.00 95.12 148 PHE A N 1
ATOM 1211 C CA . PHE A 1 148 ? 5.315 -4.583 -6.080 1.00 95.12 148 PHE A CA 1
ATOM 1212 C C . PHE A 1 148 ? 6.513 -4.902 -6.963 1.00 95.12 148 PHE A C 1
ATOM 1214 O O . PHE A 1 148 ? 7.571 -4.289 -6.817 1.00 95.12 148 PHE A O 1
ATOM 1221 N N . SER A 1 149 ? 6.376 -5.860 -7.876 1.00 96.69 149 SER A N 1
ATOM 1222 C CA . SER A 1 149 ? 7.466 -6.285 -8.751 1.00 96.69 149 SER A CA 1
ATOM 1223 C C . SER A 1 149 ? 8.015 -5.129 -9.595 1.00 96.69 149 SER A C 1
ATOM 1225 O O . SER A 1 149 ? 7.341 -4.130 -9.854 1.00 96.69 149 SER A O 1
ATOM 1227 N N . GLY A 1 150 ? 9.272 -5.266 -10.013 1.00 95.06 150 GLY A N 1
ATOM 1228 C CA . GLY A 1 150 ? 9.999 -4.254 -10.769 1.00 95.06 150 GLY A CA 1
ATOM 1229 C C . GLY A 1 150 ? 10.859 -4.865 -11.861 1.00 95.06 150 GLY A C 1
ATOM 1230 O O . GLY A 1 150 ? 11.295 -6.015 -11.760 1.00 95.06 150 GLY A O 1
ATOM 1231 N N . ASN A 1 151 ? 11.166 -4.081 -12.890 1.00 92.12 151 ASN A N 1
ATOM 1232 C CA . ASN A 1 151 ? 12.228 -4.427 -13.826 1.00 92.12 151 ASN A CA 1
ATOM 1233 C C . ASN A 1 151 ? 13.585 -4.453 -13.110 1.00 92.12 151 ASN A C 1
ATOM 1235 O O . ASN A 1 151 ? 13.900 -3.573 -12.323 1.00 92.12 151 ASN A O 1
ATOM 1239 N N . LYS A 1 152 ? 14.422 -5.460 -13.382 1.00 92.50 152 LYS A N 1
ATOM 1240 C CA . LYS A 1 152 ? 15.831 -5.460 -12.938 1.00 92.50 152 LYS A CA 1
ATOM 1241 C C . LYS A 1 152 ? 16.744 -4.771 -13.950 1.00 92.50 152 LYS A C 1
ATOM 1243 O O . LYS A 1 152 ? 17.732 -4.146 -13.569 1.00 92.50 152 LYS A O 1
ATOM 1248 N N . ASN A 1 153 ? 16.411 -4.912 -15.230 1.00 88.38 153 ASN A N 1
ATOM 1249 C CA . ASN A 1 153 ? 17.087 -4.292 -16.360 1.00 88.38 153 ASN A CA 1
ATOM 1250 C C . ASN A 1 153 ? 16.098 -3.320 -17.022 1.00 88.38 153 ASN A C 1
ATOM 1252 O O . ASN A 1 153 ? 15.053 -3.797 -17.471 1.00 88.38 153 ASN A O 1
ATOM 1256 N N . PRO A 1 154 ? 16.396 -2.011 -17.096 1.00 82.94 154 PRO A N 1
ATOM 1257 C CA . PRO A 1 154 ? 15.504 -1.036 -17.724 1.00 82.94 154 PRO A CA 1
ATOM 1258 C C . PRO A 1 154 ? 15.312 -1.300 -19.226 1.00 82.94 154 PRO A C 1
ATOM 1260 O O . PRO A 1 154 ? 14.264 -0.980 -19.766 1.00 82.94 154 PRO A O 1
ATOM 1263 N N . ASN A 1 155 ? 16.269 -1.976 -19.870 1.00 86.81 155 ASN A N 1
ATOM 1264 C CA . ASN A 1 155 ? 16.221 -2.341 -21.290 1.00 86.81 155 ASN A CA 1
ATOM 1265 C C . ASN A 1 155 ? 15.746 -3.792 -21.509 1.00 86.81 155 ASN A C 1
ATOM 1267 O O . ASN A 1 155 ? 16.040 -4.410 -22.532 1.00 86.81 155 ASN A O 1
ATOM 1271 N N . GLY A 1 156 ? 15.112 -4.400 -20.502 1.00 87.62 156 GLY A N 1
ATOM 1272 C CA . GLY A 1 156 ? 14.578 -5.754 -20.607 1.00 87.62 156 GLY A CA 1
ATOM 1273 C C . GLY A 1 156 ? 13.374 -5.814 -21.547 1.00 87.62 156 GLY A C 1
A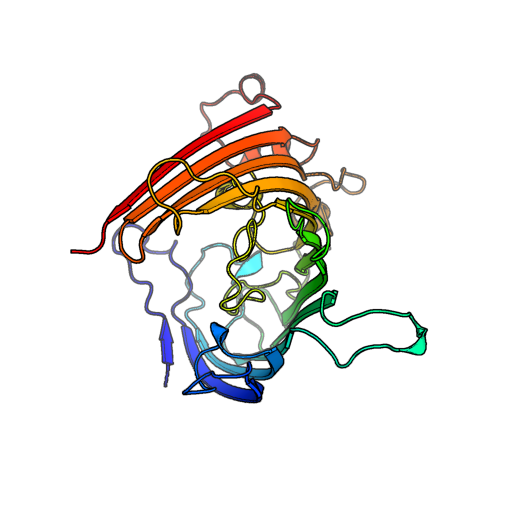TOM 1274 O O . GLY A 1 156 ? 12.549 -4.912 -21.566 1.00 87.62 156 GLY A O 1
ATOM 1275 N N . THR A 1 157 ? 13.230 -6.915 -22.284 1.00 91.81 157 THR A N 1
ATOM 1276 C CA . THR A 1 157 ? 12.097 -7.128 -23.205 1.00 91.81 157 THR A CA 1
ATOM 1277 C C . THR A 1 157 ? 10.844 -7.680 -22.524 1.00 91.81 157 THR A C 1
ATOM 1279 O O . THR A 1 157 ? 9.814 -7.822 -23.172 1.00 91.81 157 THR A O 1
ATOM 1282 N N . VAL A 1 158 ? 10.911 -8.001 -21.232 1.00 93.44 158 VAL A N 1
ATOM 1283 C CA . VAL A 1 158 ? 9.770 -8.470 -20.435 1.00 93.44 158 VAL A CA 1
ATOM 1284 C C . VAL A 1 158 ? 9.489 -7.434 -19.361 1.00 93.44 158 VAL A C 1
ATOM 1286 O O . VAL A 1 158 ? 10.364 -7.169 -18.532 1.00 93.44 158 VAL A O 1
ATOM 1289 N N . LYS A 1 159 ? 8.275 -6.885 -19.355 1.00 93.50 159 LYS A N 1
ATOM 1290 C CA . LYS A 1 159 ? 7.830 -5.921 -18.353 1.00 93.50 159 LYS A CA 1
ATOM 1291 C C . LYS A 1 159 ? 7.545 -6.632 -17.037 1.00 93.50 159 LYS A C 1
ATOM 1293 O O . LYS A 1 159 ? 6.584 -7.388 -16.928 1.00 93.50 159 LYS A O 1
ATOM 1298 N N . ARG A 1 160 ? 8.368 -6.363 -16.028 1.00 95.31 160 ARG A N 1
ATOM 1299 C CA . ARG A 1 160 ? 8.206 -6.859 -14.651 1.00 95.31 160 ARG A CA 1
ATOM 1300 C C . ARG A 1 160 ? 7.821 -5.779 -13.654 1.00 95.31 160 ARG A C 1
ATOM 1302 O O . ARG A 1 160 ? 7.569 -6.087 -12.494 1.00 95.31 160 ARG A O 1
ATOM 1309 N N . SER A 1 161 ? 7.767 -4.527 -14.086 1.00 93.88 161 SER A N 1
ATOM 1310 C CA . SER A 1 161 ? 7.200 -3.430 -13.308 1.00 93.88 161 SER A CA 1
ATOM 1311 C C . SER A 1 161 ? 5.692 -3.627 -13.161 1.00 93.88 161 SER A C 1
ATOM 1313 O O . SER A 1 161 ? 4.975 -3.762 -14.160 1.00 93.88 161 SER A O 1
ATOM 1315 N N . TYR A 1 162 ? 5.226 -3.671 -11.914 1.00 94.31 162 TYR A N 1
ATOM 1316 C CA . TYR A 1 162 ? 3.808 -3.747 -11.580 1.00 94.31 162 TYR A CA 1
ATOM 1317 C C . TYR A 1 162 ? 3.056 -2.527 -12.095 1.00 94.31 162 TYR A C 1
ATOM 1319 O O . TYR A 1 162 ? 3.535 -1.406 -11.941 1.00 94.31 162 TYR A O 1
ATOM 1327 N N . ASP A 1 163 ? 1.892 -2.755 -12.689 1.00 92.00 163 ASP A N 1
ATOM 1328 C CA . ASP A 1 163 ? 0.977 -1.712 -13.132 1.00 92.00 163 ASP A CA 1
ATOM 1329 C C . ASP A 1 163 ? -0.140 -1.503 -12.089 1.00 92.00 163 ASP A C 1
ATOM 1331 O O . ASP A 1 163 ? -0.926 -2.425 -11.866 1.00 92.00 163 ASP A O 1
ATOM 1335 N N . PRO A 1 164 ? -0.300 -0.321 -11.472 1.00 87.44 164 PRO A N 1
ATOM 1336 C CA . PRO A 1 164 ? -1.370 -0.063 -10.507 1.00 87.44 164 PRO A CA 1
ATOM 1337 C C . PRO A 1 164 ? -2.737 0.159 -11.188 1.00 87.44 164 PRO A C 1
ATOM 1339 O O . PRO A 1 164 ? -3.498 1.047 -10.821 1.00 87.44 164 PRO A O 1
ATOM 1342 N N . PHE A 1 165 ? -3.064 -0.611 -12.226 1.00 85.69 165 PHE A N 1
ATOM 1343 C CA . PHE A 1 165 ? -4.397 -0.635 -12.825 1.00 85.69 165 PHE A CA 1
ATOM 1344 C C . PHE A 1 165 ? -5.401 -1.392 -11.943 1.00 85.69 165 PHE A C 1
ATOM 1346 O O . PHE A 1 165 ? -6.534 -0.946 -11.779 1.00 85.69 165 PHE A O 1
ATOM 1353 N N . PHE A 1 166 ? -4.974 -2.508 -11.345 1.00 88.12 166 PHE A N 1
ATOM 1354 C CA . PHE A 1 166 ? -5.721 -3.215 -10.305 1.00 88.12 166 PHE A CA 1
ATOM 1355 C C . PHE A 1 166 ? -4.910 -3.204 -9.015 1.00 88.12 166 PHE A C 1
ATOM 1357 O O . PHE A 1 166 ? -3.693 -3.374 -9.036 1.00 88.12 166 PHE A O 1
ATOM 1364 N N . LEU A 1 167 ? -5.570 -2.935 -7.898 1.00 81.88 167 LEU A N 1
ATOM 1365 C CA . LEU A 1 167 ? -4.926 -2.494 -6.665 1.00 81.88 167 LEU A CA 1
ATOM 1366 C C . LEU A 1 167 ? -5.045 -3.571 -5.606 1.00 81.88 167 LEU A C 1
ATOM 1368 O O . LEU A 1 167 ? -6.093 -4.203 -5.484 1.00 81.88 167 LEU A O 1
ATOM 1372 N N . ILE A 1 168 ? -3.987 -3.766 -4.825 1.00 77.00 168 ILE A N 1
ATOM 1373 C CA . ILE A 1 168 ? -3.953 -4.853 -3.848 1.00 77.00 168 ILE A CA 1
ATOM 1374 C C . ILE A 1 168 ? -4.785 -4.548 -2.588 1.00 77.00 168 ILE A C 1
ATOM 1376 O O . ILE A 1 168 ? -5.304 -5.475 -1.971 1.00 77.00 168 ILE A O 1
ATOM 1380 N N . ASP A 1 169 ? -5.000 -3.282 -2.218 1.00 67.00 169 ASP A N 1
ATOM 1381 C CA . ASP A 1 169 ? -5.602 -2.923 -0.918 1.00 67.00 169 ASP A CA 1
ATOM 1382 C C . ASP A 1 169 ? -7.120 -3.082 -0.797 1.00 67.00 169 ASP A C 1
ATOM 1384 O O . ASP A 1 169 ? -7.629 -3.297 0.306 1.00 67.00 169 ASP A O 1
ATOM 1388 N N . GLY A 1 170 ? -7.867 -3.039 -1.903 1.00 63.28 170 GLY A N 1
ATOM 1389 C CA . GLY A 1 170 ? -9.333 -3.082 -1.853 1.00 63.28 170 GLY A CA 1
ATOM 1390 C C . GLY A 1 170 ? -9.937 -2.014 -0.918 1.00 63.28 170 GLY A C 1
ATOM 1391 O O . GLY A 1 170 ? -9.384 -0.933 -0.749 1.00 63.28 170 GLY A O 1
ATOM 1392 N N . LYS A 1 171 ? -11.089 -2.307 -0.289 1.00 57.50 171 LYS A N 1
ATOM 1393 C CA . LYS A 1 171 ? -11.786 -1.411 0.670 1.00 57.50 171 LYS A CA 1
ATOM 1394 C C . LYS A 1 171 ? -11.229 -1.534 2.102 1.00 57.50 171 LYS A C 1
ATOM 1396 O O . LYS A 1 171 ? -11.990 -1.516 3.072 1.00 57.50 171 LYS A O 1
ATOM 1401 N N . ARG A 1 172 ? -9.922 -1.749 2.259 1.00 67.44 172 ARG A N 1
ATOM 1402 C CA . ARG A 1 172 ? -9.296 -1.833 3.578 1.00 67.44 172 ARG A CA 1
ATOM 1403 C C . ARG A 1 172 ? -8.839 -0.441 4.011 1.00 67.44 172 ARG A C 1
ATOM 1405 O O . ARG A 1 172 ? -7.804 0.045 3.576 1.00 67.44 172 ARG A O 1
ATOM 1412 N N . TYR A 1 173 ? -9.639 0.194 4.860 1.00 54.53 173 TYR A N 1
ATOM 1413 C CA . TYR A 1 173 ? -9.299 1.472 5.485 1.00 54.53 173 TYR A CA 1
ATOM 1414 C C . TYR A 1 173 ? -8.352 1.224 6.663 1.00 54.53 173 TYR A C 1
ATOM 1416 O O . TYR A 1 173 ? -8.777 1.142 7.810 1.00 54.53 173 TYR A O 1
ATOM 1424 N N . THR A 1 174 ? -7.079 1.006 6.353 1.00 62.16 174 THR A N 1
ATOM 1425 C CA . THR A 1 174 ? -5.973 1.108 7.312 1.00 62.16 174 THR A CA 1
ATOM 1426 C C . THR A 1 174 ? -5.143 2.327 6.943 1.00 62.16 174 THR A C 1
ATOM 1428 O O . THR A 1 174 ? -5.060 2.664 5.757 1.00 62.16 174 THR A O 1
ATOM 1431 N N . TYR A 1 175 ? -4.492 2.946 7.927 1.00 61.81 175 TYR A N 1
ATOM 1432 C CA . TYR A 1 175 ? -3.420 3.899 7.646 1.00 61.81 175 TYR A CA 1
ATOM 1433 C C . TYR A 1 175 ? -2.385 3.250 6.729 1.00 61.81 175 TYR A C 1
ATOM 1435 O O . TYR A 1 175 ? -2.138 2.044 6.818 1.00 61.81 175 TYR A O 1
ATOM 1443 N N . GLY A 1 176 ? -1.894 4.012 5.754 1.00 54.97 176 GLY A N 1
ATOM 1444 C CA . GLY A 1 176 ? -0.928 3.503 4.785 1.00 54.97 176 GLY A CA 1
ATOM 1445 C C . GLY A 1 176 ? -1.460 2.432 3.834 1.00 54.97 176 GLY A C 1
ATOM 1446 O O . GLY A 1 176 ? -0.667 1.649 3.322 1.00 54.97 176 GLY A O 1
ATOM 1447 N N . GLY A 1 177 ? -2.786 2.341 3.656 1.00 64.38 177 GLY A N 1
ATOM 1448 C CA . GLY A 1 177 ? -3.437 1.371 2.777 1.00 64.38 177 GLY A CA 1
ATOM 1449 C C . GLY A 1 177 ? -2.979 1.502 1.325 1.00 64.38 177 GLY A C 1
ATOM 1450 O O . GLY A 1 177 ? -1.910 1.045 0.943 1.00 64.38 177 GLY A O 1
ATOM 1451 N N . TYR A 1 178 ? -3.815 2.128 0.498 1.00 60.47 178 TYR A N 1
ATOM 1452 C CA . TYR A 1 178 ? -3.541 2.247 -0.933 1.00 60.47 178 TYR A CA 1
ATOM 1453 C C . TYR A 1 178 ? -2.312 3.119 -1.265 1.00 60.47 178 TYR A C 1
ATOM 1455 O O . TYR A 1 178 ? -1.658 2.925 -2.292 1.00 60.47 178 TYR A O 1
ATOM 1463 N N . TRP A 1 179 ? -1.983 4.047 -0.367 1.00 69.25 179 TRP A N 1
ATOM 1464 C CA . TRP A 1 179 ? -0.810 4.910 -0.431 1.00 69.25 179 TRP A CA 1
ATOM 1465 C C . TRP A 1 179 ? 0.032 4.667 0.827 1.00 69.25 179 TRP A C 1
ATOM 1467 O O . TRP A 1 179 ? -0.478 4.864 1.928 1.00 69.25 179 TRP A O 1
ATOM 1477 N N . PRO A 1 180 ? 1.263 4.152 0.694 1.00 70.62 180 PRO A N 1
ATOM 1478 C CA . PRO A 1 180 ? 2.036 3.664 1.832 1.00 70.62 180 PRO A CA 1
ATOM 1479 C C . PRO A 1 180 ? 2.779 4.789 2.566 1.00 70.62 180 PRO A C 1
ATOM 1481 O O . PRO A 1 180 ? 3.924 5.096 2.238 1.00 70.62 180 PRO A O 1
ATOM 1484 N N . GLY A 1 181 ? 2.143 5.358 3.585 1.00 70.06 181 GLY A N 1
ATOM 1485 C CA . GLY A 1 181 ? 2.628 6.543 4.298 1.00 70.06 181 GLY A CA 1
ATOM 1486 C C . GLY A 1 181 ? 2.056 7.830 3.709 1.00 70.06 181 GLY A C 1
ATOM 1487 O O . GLY A 1 181 ? 1.469 7.819 2.624 1.00 70.06 181 GLY A O 1
ATOM 1488 N N . GLU A 1 182 ? 2.226 8.926 4.434 1.00 73.94 182 GLU A N 1
ATOM 1489 C CA . GLU A 1 182 ? 1.643 10.228 4.120 1.00 73.94 182 GLU A CA 1
ATOM 1490 C C . GLU A 1 182 ? 2.523 11.070 3.185 1.00 73.94 182 GLU A C 1
ATOM 1492 O O . GLU A 1 182 ? 2.031 11.824 2.350 1.00 73.94 182 GLU A O 1
ATOM 1497 N N . ILE A 1 183 ? 3.845 10.943 3.284 1.00 74.00 183 ILE A N 1
ATOM 1498 C CA . ILE A 1 183 ? 4.793 11.791 2.559 1.00 74.00 183 ILE A CA 1
ATOM 1499 C C . ILE A 1 183 ? 5.410 11.018 1.395 1.00 74.00 183 ILE A C 1
ATOM 1501 O O . ILE A 1 183 ? 5.143 11.300 0.223 1.00 74.00 183 ILE A O 1
ATOM 1505 N N . VAL A 1 184 ? 6.278 10.045 1.677 1.00 74.06 184 VAL A N 1
ATOM 1506 C CA . VAL A 1 184 ? 7.121 9.464 0.621 1.00 74.06 184 VAL A CA 1
ATOM 1507 C C . VAL A 1 184 ? 6.306 8.531 -0.267 1.00 74.06 184 VAL A C 1
ATOM 1509 O O . VAL A 1 184 ? 6.414 8.608 -1.492 1.00 74.06 184 VAL A O 1
ATOM 1512 N N . GLY A 1 185 ? 5.486 7.663 0.325 1.00 66.44 185 GLY A N 1
ATOM 1513 C CA . GLY A 1 185 ? 4.668 6.716 -0.432 1.00 66.44 185 GLY A CA 1
ATOM 1514 C C . GLY A 1 185 ? 3.532 7.346 -1.223 1.00 66.44 185 GLY A C 1
ATOM 1515 O O . GLY A 1 185 ? 3.099 6.755 -2.211 1.00 66.44 185 GLY A O 1
ATOM 1516 N N . MET A 1 186 ? 3.077 8.533 -0.820 1.00 67.88 186 MET A N 1
ATOM 1517 C CA . MET A 1 186 ? 2.012 9.251 -1.514 1.00 67.88 186 MET A CA 1
ATOM 1518 C C . MET A 1 186 ? 2.540 10.120 -2.660 1.00 67.88 186 MET A C 1
ATOM 1520 O O . MET A 1 186 ? 1.910 10.185 -3.717 1.00 67.88 186 MET A O 1
ATOM 1524 N N . TYR A 1 187 ? 3.706 10.754 -2.487 1.00 71.00 187 TYR A N 1
ATOM 1525 C CA . TYR A 1 187 ? 4.153 11.811 -3.401 1.00 71.00 187 TYR A CA 1
ATOM 1526 C C . TYR A 1 187 ? 5.442 11.518 -4.171 1.00 71.00 187 TYR A C 1
ATOM 1528 O O . TYR A 1 187 ? 5.666 12.137 -5.209 1.00 71.00 187 TYR A O 1
ATOM 1536 N N . MET A 1 188 ? 6.301 10.606 -3.701 1.00 75.25 188 MET A N 1
ATOM 1537 C CA . MET A 1 188 ? 7.641 10.422 -4.283 1.00 75.25 188 MET A CA 1
ATOM 1538 C C . MET A 1 188 ? 7.839 9.106 -5.031 1.00 75.25 188 MET A C 1
ATOM 1540 O O . MET A 1 188 ? 8.775 8.997 -5.822 1.00 75.25 188 MET A O 1
ATOM 1544 N N . VAL A 1 189 ? 7.030 8.079 -4.764 1.00 78.38 189 VAL A N 1
ATOM 1545 C CA . VAL A 1 189 ? 7.241 6.754 -5.360 1.00 78.38 189 VAL A CA 1
ATOM 1546 C C . VAL A 1 189 ? 5.982 6.199 -6.006 1.00 78.38 189 VAL A C 1
ATOM 1548 O O . VAL A 1 189 ? 4.883 6.282 -5.470 1.00 78.38 189 VAL A O 1
ATOM 1551 N N . GLY A 1 190 ? 6.155 5.578 -7.172 1.00 81.06 190 GLY A N 1
ATOM 1552 C CA . GLY A 1 190 ? 5.111 4.764 -7.781 1.00 81.06 190 GLY A CA 1
ATOM 1553 C C . GLY A 1 190 ? 4.958 3.418 -7.067 1.00 81.06 190 GLY A C 1
ATOM 1554 O O . GLY A 1 190 ? 5.915 2.877 -6.512 1.00 81.06 190 GLY A O 1
ATOM 1555 N N . LEU A 1 191 ? 3.763 2.827 -7.150 1.00 88.31 191 LEU A N 1
ATOM 1556 C CA . LEU A 1 191 ? 3.453 1.485 -6.634 1.00 88.31 191 LEU A CA 1
ATOM 1557 C C . LEU A 1 191 ? 4.034 0.378 -7.538 1.00 88.31 191 LEU A C 1
ATOM 1559 O O . LEU A 1 191 ? 3.315 -0.466 -8.066 1.00 88.31 191 LEU A O 1
ATOM 1563 N N . SER A 1 192 ? 5.341 0.424 -7.791 1.00 92.06 192 SER A N 1
ATOM 1564 C CA . SER A 1 192 ? 6.055 -0.479 -8.693 1.00 92.06 192 SER A CA 1
ATOM 1565 C C . SER A 1 192 ? 7.544 -0.495 -8.362 1.00 92.06 192 SER A C 1
ATOM 1567 O O . SER A 1 192 ? 8.099 0.523 -7.956 1.00 92.06 192 SER A O 1
ATOM 1569 N N . ASN A 1 193 ? 8.206 -1.646 -8.521 1.00 94.19 193 ASN A N 1
ATOM 1570 C CA . ASN A 1 193 ? 9.601 -1.843 -8.103 1.00 94.19 193 ASN A CA 1
ATOM 1571 C C . ASN A 1 193 ? 9.857 -1.480 -6.624 1.00 94.19 193 ASN A C 1
ATOM 1573 O O . ASN A 1 193 ? 10.939 -1.011 -6.265 1.00 94.19 193 ASN A O 1
ATOM 1577 N N . LEU A 1 194 ? 8.864 -1.710 -5.766 1.00 93.81 194 LEU A N 1
ATOM 1578 C CA . LEU A 1 194 ? 8.799 -1.170 -4.412 1.00 93.81 194 LEU A CA 1
ATOM 1579 C C . LEU A 1 194 ? 8.547 -2.285 -3.397 1.00 93.81 194 LEU A C 1
ATOM 1581 O O . LEU A 1 194 ? 7.722 -3.174 -3.609 1.00 93.81 194 LEU A O 1
ATOM 1585 N N . GLN A 1 195 ? 9.261 -2.225 -2.282 1.00 95.38 195 GLN A N 1
ATOM 1586 C CA . GLN A 1 195 ? 9.042 -3.035 -1.095 1.00 95.38 195 GLN A CA 1
ATOM 1587 C C . GLN A 1 195 ? 8.784 -2.114 0.091 1.00 95.38 195 GLN A C 1
ATOM 1589 O O . GLN A 1 195 ? 9.455 -1.090 0.236 1.00 95.38 195 GLN A O 1
ATOM 1594 N N . ILE A 1 196 ? 7.843 -2.512 0.943 1.00 93.62 196 ILE A N 1
ATOM 1595 C CA . ILE A 1 196 ? 7.381 -1.709 2.070 1.00 93.62 196 ILE A CA 1
ATOM 1596 C C . ILE A 1 196 ? 7.272 -2.602 3.293 1.00 93.62 196 ILE A C 1
ATOM 1598 O O . ILE A 1 196 ? 6.647 -3.664 3.241 1.00 93.62 196 ILE A O 1
ATOM 1602 N N . GLN A 1 197 ? 7.904 -2.163 4.373 1.00 95.25 197 GLN A N 1
ATOM 1603 C CA . GLN A 1 197 ? 7.638 -2.661 5.714 1.00 95.25 197 GLN A CA 1
ATOM 1604 C C . GLN A 1 197 ? 6.788 -1.621 6.420 1.00 95.25 197 GLN A C 1
ATOM 1606 O O . GLN A 1 197 ? 7.201 -0.465 6.493 1.00 95.25 197 GLN A O 1
ATOM 1611 N N . GLN A 1 198 ? 5.640 -2.031 6.934 1.00 93.62 198 GLN A N 1
ATOM 1612 C CA . GLN A 1 198 ? 4.734 -1.164 7.664 1.00 93.62 198 GLN A CA 1
ATOM 1613 C C . GLN A 1 198 ? 4.456 -1.766 9.039 1.00 93.62 198 GLN A C 1
ATOM 1615 O O . GLN A 1 198 ? 4.181 -2.963 9.154 1.00 93.62 198 GLN A O 1
ATOM 1620 N N . PHE A 1 199 ? 4.537 -0.939 10.073 1.00 94.69 199 PHE A N 1
ATOM 1621 C CA . PHE A 1 199 ? 4.204 -1.314 11.436 1.00 94.69 199 PHE A CA 1
ATOM 1622 C C . PHE A 1 199 ? 3.301 -0.258 12.054 1.00 94.69 199 PHE A C 1
ATOM 1624 O O . PHE A 1 199 ? 3.669 0.913 12.122 1.00 94.69 199 PHE A O 1
ATOM 1631 N N . ASP A 1 200 ? 2.158 -0.698 12.557 1.00 93.25 200 ASP A N 1
ATOM 1632 C CA . ASP A 1 200 ? 1.118 0.190 13.046 1.00 93.25 200 ASP A CA 1
ATOM 1633 C C . ASP A 1 200 ? 0.686 -0.233 14.437 1.00 93.25 200 ASP A C 1
ATOM 1635 O O . ASP A 1 200 ? 0.441 -1.413 14.711 1.00 93.25 200 ASP A O 1
ATOM 1639 N N . ILE A 1 201 ? 0.541 0.763 15.301 1.00 95.19 201 ILE A N 1
ATOM 1640 C CA . ILE A 1 201 ? -0.093 0.620 16.602 1.00 95.19 201 ILE A CA 1
ATOM 1641 C C . ILE A 1 201 ? -1.208 1.648 16.675 1.00 95.19 201 ILE A C 1
ATOM 1643 O O . ILE A 1 201 ? -0.948 2.846 16.631 1.00 95.19 201 ILE A O 1
ATOM 1647 N N . THR A 1 202 ? -2.438 1.182 16.864 1.00 95.00 202 THR A N 1
ATOM 1648 C CA . THR A 1 202 ? -3.582 2.047 17.170 1.00 95.00 202 THR A CA 1
ATOM 1649 C C . THR A 1 202 ? -4.169 1.694 18.525 1.00 95.00 202 THR A C 1
ATOM 1651 O O . THR A 1 202 ? -4.192 0.522 18.896 1.00 95.00 202 THR A O 1
ATOM 1654 N N . ALA A 1 203 ? -4.694 2.664 19.256 1.00 95.75 203 ALA A N 1
ATOM 1655 C CA . ALA A 1 203 ? -5.343 2.451 20.542 1.00 95.75 203 ALA A CA 1
ATOM 1656 C C . ALA A 1 203 ? -6.592 3.321 20.675 1.00 95.75 203 ALA A C 1
ATOM 1658 O O . ALA A 1 203 ? -6.642 4.433 20.156 1.00 95.75 203 ALA A O 1
ATOM 1659 N N . VAL A 1 204 ? -7.578 2.819 21.414 1.00 95.56 204 VAL A N 1
ATOM 1660 C CA . VAL A 1 204 ? -8.809 3.537 21.748 1.00 95.56 204 VAL A CA 1
ATOM 1661 C C . VAL A 1 204 ? -8.826 3.724 23.265 1.00 95.56 204 VAL A C 1
ATOM 1663 O O . VAL A 1 204 ? -9.291 2.827 23.981 1.00 95.56 204 VAL A O 1
ATOM 1666 N N . PRO A 1 205 ? -8.236 4.814 23.796 1.00 94.75 205 PRO A N 1
ATOM 1667 C CA . PRO A 1 205 ? -8.286 5.097 25.224 1.00 94.75 205 PRO A CA 1
ATOM 1668 C C . PRO A 1 205 ? -9.741 5.192 25.717 1.00 94.75 205 PRO A C 1
ATOM 1670 O O . PRO A 1 205 ? -10.603 5.689 24.994 1.00 94.75 205 PRO A O 1
ATOM 1673 N N . PRO A 1 206 ? -10.033 4.771 26.961 1.00 93.62 206 PRO A N 1
ATOM 1674 C CA . PRO A 1 206 ? -11.370 4.854 27.553 1.00 93.62 206 PRO A CA 1
ATOM 1675 C C . PRO A 1 206 ? -11.641 6.271 28.088 1.00 93.62 206 PRO A C 1
ATOM 1677 O O . PRO A 1 206 ? -12.005 6.451 29.250 1.00 93.62 206 PRO A O 1
ATOM 1680 N N . ILE A 1 207 ? -11.348 7.282 27.272 1.00 91.94 207 ILE A N 1
ATOM 1681 C CA . ILE A 1 207 ? -11.485 8.696 27.608 1.00 91.94 207 ILE A CA 1
ATOM 1682 C C . ILE A 1 207 ? -12.558 9.276 26.704 1.00 91.94 207 ILE A C 1
ATOM 1684 O O . ILE A 1 207 ? -12.520 9.082 25.491 1.00 91.94 207 ILE A O 1
ATOM 1688 N N . HIS A 1 208 ? -13.465 10.010 27.334 1.00 93.94 208 HIS A N 1
ATOM 1689 C CA . HIS A 1 208 ? -14.597 10.654 26.701 1.00 93.94 208 HIS A CA 1
ATOM 1690 C C . HIS A 1 208 ? -14.558 12.149 27.016 1.00 93.94 208 HIS A C 1
ATOM 1692 O O . HIS A 1 208 ? -14.392 12.517 28.183 1.00 93.94 208 HIS A O 1
ATOM 1698 N N . PHE A 1 209 ? -14.655 13.010 26.004 1.00 92.81 209 PHE A N 1
ATOM 1699 C CA . PHE A 1 209 ? -14.462 14.458 26.158 1.00 92.81 209 PHE A CA 1
ATOM 1700 C C . PHE A 1 209 ? -15.779 15.228 26.252 1.00 92.81 209 PHE A C 1
ATOM 1702 O O . PHE A 1 209 ? -15.890 16.138 27.073 1.00 92.81 209 PHE A O 1
ATOM 1709 N N . PHE A 1 210 ? -16.771 14.875 25.433 1.00 93.69 210 PHE A N 1
ATOM 1710 C CA . PHE A 1 210 ? -18.025 15.621 25.304 1.00 93.69 210 PHE A CA 1
ATOM 1711 C C . PHE A 1 210 ? -19.265 14.759 25.555 1.00 93.69 210 PHE A C 1
ATOM 1713 O O . PHE A 1 210 ? -20.216 15.235 26.177 1.00 93.69 210 PHE A O 1
ATOM 1720 N N . THR A 1 211 ? -19.278 13.501 25.110 1.00 92.12 211 THR A N 1
ATOM 1721 C CA . THR A 1 211 ? -20.422 12.589 25.289 1.00 92.12 211 THR A CA 1
ATOM 1722 C C . THR A 1 211 ? -19.945 11.231 25.791 1.00 92.12 211 THR A C 1
ATOM 1724 O O . THR A 1 211 ? -18.773 10.911 25.691 1.00 92.12 211 THR A O 1
ATOM 1727 N N . LYS A 1 212 ? -20.839 10.405 26.346 1.00 90.69 212 LYS A N 1
ATOM 1728 C CA . LYS A 1 212 ? -20.466 9.050 26.802 1.00 90.69 212 LYS A CA 1
ATOM 1729 C C . LYS A 1 212 ? -20.151 8.082 25.657 1.00 90.69 212 LYS A C 1
ATOM 1731 O O . LYS A 1 212 ? -19.582 7.027 25.914 1.00 90.69 212 LYS A O 1
ATOM 1736 N N . ASP A 1 213 ? -20.569 8.432 24.444 1.00 90.38 213 ASP A N 1
ATOM 1737 C CA . ASP A 1 213 ? -20.464 7.588 23.256 1.00 90.38 213 ASP A CA 1
ATOM 1738 C C . ASP A 1 213 ? -19.398 8.098 22.277 1.00 90.38 213 ASP A C 1
ATOM 1740 O O . ASP A 1 213 ? -19.151 7.460 21.252 1.00 90.38 213 ASP A O 1
ATOM 1744 N N . ASP A 1 214 ? -18.751 9.228 22.586 1.00 94.69 214 ASP A N 1
ATOM 1745 C CA . ASP A 1 214 ? -17.637 9.716 21.789 1.00 94.69 214 ASP A CA 1
ATOM 1746 C C . ASP A 1 214 ? -16.442 8.751 21.872 1.00 94.69 214 ASP A C 1
ATOM 1748 O O . ASP A 1 214 ? -16.341 7.885 22.746 1.00 94.69 214 ASP A O 1
ATOM 1752 N N . SER A 1 215 ? -15.527 8.847 20.917 1.00 95.12 215 SER A N 1
ATOM 1753 C CA . SER A 1 215 ? -14.339 8.000 20.912 1.00 95.12 215 SER A CA 1
ATOM 1754 C C . SER A 1 215 ? -13.150 8.722 20.315 1.00 95.12 215 SER A C 1
ATOM 1756 O O . SER A 1 215 ? -13.272 9.442 19.329 1.00 95.12 215 SER A O 1
ATOM 1758 N N . LEU A 1 216 ? -11.982 8.488 20.905 1.00 95.31 216 LEU A N 1
ATOM 1759 C CA . LEU A 1 216 ? -10.696 8.893 20.359 1.00 95.31 216 LEU A CA 1
ATOM 1760 C C . LEU A 1 216 ? -9.924 7.636 19.959 1.00 95.31 216 LEU A C 1
ATOM 1762 O O . LEU A 1 216 ? -9.750 6.738 20.778 1.00 95.31 216 LEU A O 1
ATOM 1766 N N . THR A 1 217 ? -9.434 7.588 18.727 1.00 94.81 217 THR A N 1
ATOM 1767 C CA . THR A 1 217 ? -8.455 6.605 18.259 1.00 94.81 217 THR A CA 1
ATOM 1768 C C . THR A 1 217 ? -7.128 7.312 18.039 1.00 94.81 217 THR A C 1
ATOM 1770 O O . THR A 1 217 ? -7.056 8.297 17.310 1.00 94.81 217 THR A O 1
ATOM 1773 N N . LEU A 1 218 ? -6.075 6.815 18.675 1.00 95.56 218 LEU A N 1
ATOM 1774 C CA . LEU A 1 218 ? -4.706 7.297 18.508 1.00 95.56 218 LEU A CA 1
ATOM 1775 C C . LEU A 1 218 ? -3.903 6.272 17.719 1.00 95.56 218 LEU A C 1
ATOM 1777 O O . LEU A 1 218 ? -4.079 5.074 17.940 1.00 95.56 218 LEU A O 1
ATOM 1781 N N . GLY A 1 219 ? -3.012 6.730 16.847 1.00 94.69 219 GLY A N 1
ATOM 1782 C CA . GLY A 1 219 ? -2.187 5.872 16.004 1.00 94.69 219 GLY A CA 1
ATOM 1783 C C . GLY A 1 219 ? -0.740 6.340 15.914 1.00 94.69 219 GLY A C 1
ATOM 1784 O O . GLY A 1 219 ? -0.455 7.537 15.954 1.00 94.69 219 GLY A O 1
ATOM 1785 N N . VAL A 1 220 ? 0.166 5.370 15.819 1.00 95.56 220 VAL A N 1
ATOM 1786 C CA . VAL A 1 220 ? 1.559 5.551 15.404 1.00 95.56 220 VAL A CA 1
ATOM 1787 C C . VAL A 1 220 ? 1.830 4.564 14.280 1.00 95.56 220 VAL A C 1
ATOM 1789 O O . VAL A 1 220 ? 1.566 3.367 14.427 1.00 95.56 220 VAL A O 1
ATOM 1792 N N . HIS A 1 221 ? 2.379 5.064 13.182 1.00 93.19 221 HIS A N 1
ATOM 1793 C CA . HIS A 1 221 ? 2.562 4.322 11.943 1.00 93.19 221 HIS A CA 1
ATOM 1794 C C . HIS A 1 221 ? 4.008 4.474 11.500 1.00 93.19 221 HIS A C 1
ATOM 1796 O O . HIS A 1 221 ? 4.528 5.583 11.433 1.00 93.19 221 HIS A O 1
ATOM 1802 N N . PHE A 1 222 ? 4.680 3.366 11.228 1.00 94.75 222 PHE A N 1
ATOM 1803 C CA . PHE A 1 222 ? 6.048 3.364 10.737 1.00 94.75 222 PHE A CA 1
ATOM 1804 C C . PHE A 1 222 ? 6.108 2.711 9.368 1.00 94.75 222 PHE A C 1
ATOM 1806 O O . PHE A 1 222 ? 5.622 1.594 9.194 1.00 94.75 222 PHE A O 1
ATOM 1813 N N . TYR A 1 223 ? 6.807 3.358 8.440 1.00 94.19 223 TYR A N 1
ATOM 1814 C CA . TYR A 1 223 ? 7.050 2.835 7.105 1.00 94.19 223 TYR A CA 1
ATOM 1815 C C . TYR A 1 223 ? 8.543 2.807 6.797 1.00 94.19 223 TYR A C 1
ATOM 1817 O O . TYR A 1 223 ? 9.264 3.777 7.013 1.00 94.19 223 TYR A O 1
ATOM 1825 N N . ASN A 1 224 ? 9.009 1.705 6.216 1.00 95.38 224 ASN A N 1
ATOM 1826 C CA . ASN A 1 224 ? 10.302 1.621 5.547 1.00 95.38 224 ASN A CA 1
ATOM 1827 C C . ASN A 1 224 ? 10.075 1.279 4.079 1.00 95.38 224 ASN A C 1
ATOM 1829 O O . ASN A 1 224 ? 9.582 0.195 3.756 1.00 95.38 224 ASN A O 1
ATOM 1833 N N . LEU A 1 225 ? 10.462 2.196 3.196 1.00 94.75 225 LEU A N 1
ATOM 1834 C CA . LEU A 1 225 ? 10.314 2.044 1.756 1.00 94.75 225 LEU A CA 1
ATOM 1835 C C . LEU A 1 225 ? 11.674 1.736 1.132 1.00 94.75 225 LEU A C 1
ATOM 1837 O O . LEU A 1 225 ? 12.693 2.367 1.442 1.00 94.75 225 LEU A O 1
ATOM 1841 N N . SER A 1 226 ? 11.697 0.762 0.226 1.00 95.56 226 SER A N 1
ATOM 1842 C CA . SER A 1 226 ? 12.905 0.346 -0.486 1.00 95.56 226 SER A CA 1
ATOM 1843 C C . SER A 1 226 ? 12.611 -0.064 -1.927 1.00 95.56 226 SER A C 1
ATOM 1845 O O . SER A 1 226 ? 11.617 -0.731 -2.201 1.00 95.56 226 SER A O 1
ATOM 1847 N N . LEU A 1 227 ? 13.511 0.258 -2.857 1.00 94.44 227 LEU A N 1
ATOM 1848 C CA . LEU A 1 227 ? 13.466 -0.289 -4.210 1.00 94.44 227 LEU A CA 1
ATOM 1849 C C . LEU A 1 227 ? 13.832 -1.773 -4.186 1.00 94.44 227 LEU A C 1
ATOM 1851 O O . LEU A 1 227 ? 14.800 -2.177 -3.539 1.00 94.44 227 LEU A O 1
ATOM 1855 N N . ILE A 1 228 ? 13.134 -2.594 -4.965 1.00 95.94 228 ILE A N 1
ATOM 1856 C CA . ILE A 1 228 ? 13.524 -4.002 -5.145 1.00 95.94 228 ILE A CA 1
ATOM 1857 C C . ILE A 1 228 ? 14.747 -4.085 -6.062 1.00 95.94 228 ILE A C 1
ATOM 1859 O O . ILE A 1 228 ? 15.694 -4.831 -5.801 1.00 95.94 228 ILE A O 1
ATOM 1863 N N . HIS A 1 229 ? 14.739 -3.306 -7.141 1.00 95.12 229 HIS A N 1
ATOM 1864 C CA . HIS A 1 229 ? 15.792 -3.278 -8.143 1.00 95.12 229 HIS A CA 1
ATOM 1865 C C . HIS A 1 229 ? 16.189 -1.835 -8.476 1.00 95.12 229 HIS A C 1
ATOM 1867 O O . HIS A 1 229 ? 15.647 -1.251 -9.417 1.00 95.12 229 HIS A O 1
ATOM 1873 N N . PRO A 1 230 ? 17.183 -1.258 -7.773 1.00 93.56 230 PRO A N 1
ATOM 1874 C CA . PRO A 1 230 ? 17.693 0.076 -8.085 1.00 93.56 230 PRO A CA 1
ATOM 1875 C C . PRO A 1 230 ? 18.114 0.221 -9.553 1.00 93.56 230 PRO A C 1
ATOM 1877 O O . PRO A 1 230 ? 17.853 1.242 -10.179 1.00 93.56 230 PRO A O 1
ATOM 1880 N N . THR A 1 231 ? 18.697 -0.825 -10.143 1.00 92.25 231 THR A N 1
ATOM 1881 C CA . THR A 1 231 ? 19.112 -0.816 -11.554 1.00 92.25 231 THR A CA 1
ATOM 1882 C C . THR A 1 231 ? 17.954 -0.646 -12.529 1.00 92.25 231 THR A C 1
ATOM 1884 O O . THR A 1 231 ? 18.123 0.008 -13.552 1.00 92.25 231 THR A O 1
ATOM 1887 N N . GLY A 1 232 ? 16.772 -1.175 -12.208 1.00 88.75 232 GLY A N 1
ATOM 1888 C CA . GLY A 1 232 ? 15.564 -0.965 -13.004 1.00 88.75 232 GLY A CA 1
ATOM 1889 C C . GLY A 1 232 ? 15.023 0.455 -12.956 1.00 88.75 232 GLY A C 1
ATOM 1890 O O . GLY A 1 232 ? 14.360 0.876 -13.893 1.00 88.75 232 GLY A O 1
ATOM 1891 N N . ALA A 1 233 ? 15.339 1.194 -11.892 1.00 86.62 233 ALA A N 1
ATOM 1892 C CA . ALA A 1 233 ? 15.032 2.614 -11.751 1.00 86.62 233 ALA A CA 1
ATOM 1893 C C . ALA A 1 233 ? 16.167 3.514 -12.288 1.00 86.62 233 ALA A C 1
ATOM 1895 O O . ALA A 1 233 ? 16.222 4.699 -11.979 1.00 86.62 233 ALA A O 1
ATOM 1896 N N . GLY A 1 234 ? 17.113 2.953 -13.055 1.00 87.12 234 GLY A N 1
ATOM 1897 C CA . GLY A 1 234 ? 18.212 3.701 -13.674 1.00 87.12 234 GLY A CA 1
ATOM 1898 C C . GLY A 1 234 ? 19.440 3.917 -12.783 1.00 87.12 234 GLY A C 1
ATOM 1899 O O . GLY A 1 234 ? 20.402 4.559 -13.206 1.00 87.12 234 GLY A O 1
ATOM 1900 N N . PHE A 1 235 ? 19.473 3.366 -11.566 1.00 89.44 235 PHE A N 1
ATOM 1901 C CA . PHE A 1 235 ? 20.648 3.479 -10.700 1.00 89.44 235 PHE A CA 1
ATOM 1902 C C . PHE A 1 235 ? 21.772 2.515 -11.102 1.00 89.44 235 PHE A C 1
ATOM 1904 O O . PHE A 1 235 ? 21.556 1.435 -11.649 1.00 89.44 235 PHE A O 1
ATOM 1911 N N . LYS A 1 236 ? 23.020 2.872 -10.776 1.00 90.62 236 LYS A N 1
ATOM 1912 C CA . LYS A 1 236 ? 24.174 1.987 -11.002 1.00 90.62 236 LYS A CA 1
ATOM 1913 C C . LYS A 1 236 ? 24.056 0.715 -10.157 1.00 90.62 236 LYS A C 1
ATOM 1915 O O . LYS A 1 236 ? 23.539 0.748 -9.037 1.00 90.62 236 LYS A O 1
ATOM 1920 N N . ARG A 1 237 ? 24.598 -0.400 -10.657 1.00 90.81 237 ARG A N 1
ATOM 1921 C CA . ARG A 1 237 ? 24.718 -1.649 -9.888 1.00 90.81 237 ARG A CA 1
ATOM 1922 C C . ARG A 1 237 ? 25.446 -1.386 -8.563 1.00 90.81 237 ARG A C 1
ATOM 1924 O O . ARG A 1 237 ? 26.445 -0.677 -8.549 1.00 90.81 237 ARG A O 1
ATOM 1931 N N . GLY A 1 238 ? 24.935 -1.954 -7.471 1.00 90.19 238 GLY A N 1
ATOM 1932 C CA . GLY A 1 238 ? 25.468 -1.734 -6.120 1.00 90.19 238 GLY A CA 1
ATOM 1933 C C . GLY A 1 238 ? 24.950 -0.468 -5.428 1.00 90.19 238 GLY A C 1
ATOM 1934 O O . GLY A 1 238 ? 25.354 -0.192 -4.304 1.00 90.19 238 GLY A O 1
ATOM 1935 N N . SER A 1 239 ? 24.050 0.295 -6.061 1.00 93.19 239 SER A N 1
ATOM 1936 C CA . SER A 1 239 ? 23.345 1.383 -5.374 1.00 93.19 239 SER A CA 1
ATOM 1937 C C . SER A 1 239 ? 22.500 0.850 -4.217 1.00 93.19 239 SER A C 1
ATOM 1939 O O . SER A 1 239 ? 21.995 -0.271 -4.274 1.00 93.19 239 SER A O 1
ATOM 1941 N N . SER A 1 240 ? 22.325 1.682 -3.186 1.00 94.06 240 SER A N 1
ATOM 1942 C CA . SER A 1 240 ? 21.413 1.387 -2.079 1.00 94.06 240 SER A CA 1
ATOM 1943 C C . SER A 1 240 ? 19.993 1.121 -2.587 1.00 94.06 240 SER A C 1
ATOM 1945 O O . SER A 1 240 ? 19.596 1.611 -3.643 1.00 94.06 240 SER A O 1
ATOM 1947 N N . HIS A 1 241 ? 19.238 0.348 -1.815 1.00 95.12 241 HIS A N 1
ATOM 1948 C CA . HIS A 1 241 ? 17.818 0.094 -2.035 1.00 95.12 241 HIS A CA 1
ATOM 1949 C C . HIS A 1 241 ? 16.935 1.034 -1.209 1.00 95.12 241 HIS A C 1
ATOM 1951 O O . HIS A 1 241 ? 15.778 1.238 -1.551 1.00 95.12 241 HIS A O 1
ATOM 1957 N N . HIS A 1 242 ? 17.472 1.609 -0.133 1.00 95.12 242 HIS A N 1
ATOM 1958 C CA . HIS A 1 242 ? 16.693 2.334 0.861 1.00 95.12 242 HIS A CA 1
ATOM 1959 C C . HIS A 1 242 ? 16.214 3.694 0.339 1.00 95.12 242 HIS A C 1
ATOM 1961 O O . HIS A 1 242 ? 17.031 4.564 0.007 1.00 95.12 242 HIS A O 1
ATOM 1967 N N . ILE A 1 243 ? 14.890 3.858 0.294 1.00 92.88 243 ILE A N 1
ATOM 1968 C CA . ILE A 1 243 ? 14.212 5.082 -0.134 1.00 92.88 243 ILE A CA 1
ATOM 1969 C C . ILE A 1 243 ? 13.965 5.971 1.075 1.00 92.88 243 ILE A C 1
ATOM 1971 O O . ILE A 1 243 ? 14.467 7.085 1.083 1.00 92.88 243 ILE A O 1
ATOM 1975 N N . SER A 1 244 ? 13.239 5.505 2.089 1.00 93.94 244 SER A N 1
ATOM 1976 C CA . SER A 1 244 ? 12.924 6.317 3.268 1.00 93.94 244 SER A CA 1
ATOM 1977 C C . SER A 1 244 ? 12.555 5.472 4.480 1.00 93.94 244 SER A C 1
ATOM 1979 O O . SER A 1 244 ? 12.199 4.295 4.359 1.00 93.94 244 SER A O 1
ATOM 1981 N N . ASN A 1 245 ? 12.649 6.102 5.648 1.00 95.00 245 ASN A N 1
ATOM 1982 C CA . ASN A 1 245 ? 11.863 5.742 6.821 1.00 95.00 245 ASN A CA 1
ATOM 1983 C C . ASN A 1 245 ? 10.865 6.865 7.086 1.00 95.00 245 ASN A C 1
ATOM 1985 O O . ASN A 1 245 ? 11.217 8.030 6.915 1.00 95.00 245 ASN A O 1
ATOM 1989 N N . GLU A 1 246 ? 9.671 6.535 7.538 1.00 93.62 246 GLU A N 1
ATOM 1990 C CA . GLU A 1 246 ? 8.627 7.507 7.841 1.00 93.62 246 GLU A CA 1
ATOM 1991 C C . GLU A 1 246 ? 7.918 7.112 9.130 1.00 93.62 246 GLU A C 1
ATOM 1993 O O . GLU A 1 246 ? 7.721 5.922 9.387 1.00 93.62 246 GLU A O 1
ATOM 1998 N N . ILE A 1 247 ? 7.624 8.105 9.966 1.00 94.75 247 ILE A N 1
ATOM 1999 C CA . ILE A 1 247 ? 6.861 7.942 11.200 1.00 94.75 247 ILE A CA 1
ATOM 2000 C C . ILE A 1 247 ? 5.703 8.924 11.149 1.00 94.75 247 ILE A C 1
ATOM 2002 O O . ILE A 1 247 ? 5.935 10.136 11.129 1.00 94.75 247 ILE A O 1
ATOM 2006 N N . ASP A 1 248 ? 4.492 8.389 11.225 1.00 93.31 248 ASP A N 1
ATOM 2007 C CA . ASP A 1 248 ? 3.262 9.162 11.257 1.00 93.31 248 ASP A CA 1
ATOM 2008 C C . ASP A 1 248 ? 2.523 8.948 12.573 1.00 93.31 248 ASP A C 1
ATOM 2010 O O . ASP A 1 248 ? 2.611 7.899 13.217 1.00 93.31 248 ASP A O 1
ATOM 2014 N N . PHE A 1 249 ? 1.765 9.963 12.956 1.00 94.19 249 PHE A N 1
ATOM 2015 C CA . PHE A 1 249 ? 0.909 9.994 14.125 1.00 94.19 249 PHE A CA 1
ATOM 2016 C C . PHE A 1 249 ? -0.491 10.381 13.687 1.00 94.19 249 PHE A C 1
ATOM 2018 O O . PHE A 1 249 ? -0.662 11.359 12.958 1.00 94.19 249 PHE A O 1
ATOM 2025 N N . SER A 1 250 ? -1.490 9.658 14.177 1.00 92.94 250 SER A N 1
ATOM 2026 C CA . SER A 1 250 ? -2.891 9.956 13.908 1.00 92.94 250 SER A CA 1
ATOM 2027 C C . SER A 1 250 ? -3.681 10.161 15.195 1.00 92.94 250 SER A C 1
ATOM 2029 O O . SER A 1 250 ? -3.454 9.497 16.211 1.00 92.94 250 SER A O 1
ATOM 2031 N N . GLY A 1 251 ? -4.671 11.040 15.132 1.00 94.19 251 GLY A N 1
ATOM 2032 C CA . GLY A 1 251 ? -5.720 11.181 16.127 1.00 94.19 251 GLY A CA 1
ATOM 2033 C C . GLY A 1 251 ? -7.063 11.323 15.429 1.00 94.19 251 GLY A C 1
ATOM 2034 O O . GLY A 1 251 ? -7.298 12.323 14.765 1.00 94.19 251 GLY A O 1
ATOM 2035 N N . GLU A 1 252 ? -7.946 10.346 15.588 1.00 93.50 252 GLU A N 1
ATOM 2036 C CA . GLU A 1 252 ? -9.313 10.380 15.069 1.00 93.50 252 GLU A CA 1
ATOM 2037 C C . GLU A 1 252 ? -10.296 10.470 16.224 1.00 93.50 252 GLU A C 1
ATOM 2039 O O . GLU A 1 252 ? -10.391 9.561 17.048 1.00 93.50 252 GLU A O 1
ATOM 2044 N N . TYR A 1 253 ? -11.046 11.556 16.277 1.00 95.06 253 TYR A N 1
ATOM 2045 C CA . TYR A 1 253 ? -12.087 11.779 17.256 1.00 95.06 253 TYR A CA 1
ATOM 2046 C C . TYR A 1 253 ? -13.460 11.690 16.590 1.00 95.06 253 TYR A C 1
ATOM 2048 O O . TYR A 1 253 ? -13.767 12.458 15.682 1.00 95.06 253 TYR A O 1
ATOM 2056 N N . ASN A 1 254 ? -14.302 10.773 17.052 1.00 95.12 254 ASN A N 1
ATOM 2057 C CA . ASN A 1 254 ? -15.702 10.686 16.650 1.00 95.12 254 ASN A CA 1
ATOM 2058 C C . ASN A 1 254 ? -16.558 11.197 17.803 1.00 95.12 254 ASN A C 1
ATOM 2060 O O . ASN A 1 254 ? -16.551 10.597 18.877 1.00 95.12 254 ASN A O 1
ATOM 2064 N N . LEU A 1 255 ? -17.280 12.293 17.580 1.00 94.62 255 LEU A N 1
ATOM 2065 C CA . LEU A 1 255 ? -18.208 12.849 18.564 1.00 94.62 255 LEU A CA 1
ATOM 2066 C C . LEU A 1 255 ? -19.542 12.091 18.546 1.00 94.62 255 LEU A C 1
ATOM 2068 O O . LEU A 1 255 ? -20.103 11.789 19.598 1.00 94.62 255 LEU A O 1
ATOM 2072 N N . ASP A 1 256 ? -20.038 11.813 17.340 1.00 90.88 256 ASP A N 1
ATOM 2073 C CA . ASP A 1 256 ? -21.275 11.090 17.054 1.00 90.88 256 ASP A CA 1
ATOM 2074 C C . ASP A 1 256 ? -21.217 10.471 15.640 1.00 90.88 256 ASP A C 1
ATOM 2076 O O . ASP A 1 256 ? -20.182 10.512 14.974 1.00 90.88 256 ASP A O 1
ATOM 2080 N N . GLU A 1 257 ? -22.319 9.875 15.172 1.00 87.31 257 GLU A N 1
ATOM 2081 C CA . GLU A 1 257 ? -22.390 9.226 13.850 1.00 87.31 257 GLU A CA 1
ATOM 2082 C C . GLU A 1 257 ? -22.206 10.192 12.664 1.00 87.31 257 GLU A C 1
ATOM 2084 O O . GLU A 1 257 ? -21.904 9.749 11.555 1.00 87.31 257 GLU A O 1
ATOM 2089 N N . ASN A 1 258 ? -22.383 11.496 12.882 1.00 92.50 258 ASN A N 1
ATOM 2090 C CA . ASN A 1 258 ? -22.368 12.525 11.847 1.00 92.50 258 ASN A CA 1
ATOM 2091 C C . ASN A 1 258 ? -21.188 13.491 11.977 1.00 92.50 258 ASN A C 1
ATOM 2093 O O . ASN A 1 258 ? -20.918 14.217 11.022 1.00 92.50 258 ASN A O 1
ATOM 2097 N N . THR A 1 259 ? -20.507 13.523 13.122 1.00 94.00 259 THR A N 1
ATOM 2098 C CA . THR A 1 259 ? -19.476 14.512 13.442 1.00 94.00 259 THR A CA 1
ATOM 2099 C C . THR A 1 259 ? -18.179 13.835 13.867 1.00 94.00 259 THR A C 1
ATOM 2101 O O . THR A 1 259 ? -18.121 13.152 14.894 1.00 94.00 259 THR A O 1
ATOM 2104 N N . SER A 1 260 ? -17.109 14.090 13.118 1.00 94.06 260 SER A N 1
ATOM 2105 C CA . SER A 1 260 ? -15.770 13.604 13.443 1.00 94.06 260 SER A CA 1
ATOM 2106 C C . SER A 1 260 ? -14.678 14.615 13.093 1.00 94.06 260 SER A C 1
ATOM 2108 O O . SER A 1 260 ? -14.861 15.550 12.311 1.00 94.06 260 SER A O 1
ATOM 2110 N N . PHE A 1 261 ? -13.529 14.440 13.728 1.00 93.44 261 PHE A N 1
ATOM 2111 C CA . PHE A 1 261 ? -12.318 15.215 13.529 1.00 93.44 261 PHE A CA 1
ATOM 2112 C C . PHE A 1 261 ? -11.140 14.255 13.397 1.00 93.44 261 PHE A C 1
ATOM 2114 O O . PHE A 1 261 ? -11.043 13.295 14.157 1.00 93.44 261 PHE A O 1
ATOM 2121 N N . SER A 1 262 ? -10.223 14.533 12.480 1.00 92.06 262 SER A N 1
ATOM 2122 C CA . SER A 1 262 ? -8.992 13.762 12.335 1.00 92.06 262 SER A CA 1
ATOM 2123 C C . SER A 1 262 ? -7.799 14.699 12.232 1.00 92.06 262 SER A C 1
ATOM 2125 O O . SER A 1 262 ? -7.844 15.705 11.528 1.00 92.06 262 SER A O 1
ATOM 2127 N N . LEU A 1 263 ? -6.721 14.352 12.918 1.00 92.75 263 LEU A N 1
ATOM 2128 C CA . LEU A 1 263 ? -5.420 14.991 12.813 1.00 92.75 263 LEU A CA 1
ATOM 2129 C C . LEU A 1 263 ? -4.409 13.928 12.408 1.00 92.75 263 LEU A C 1
ATOM 2131 O O . LEU A 1 263 ? -4.364 12.862 13.023 1.00 92.75 263 LEU A O 1
ATOM 2135 N N . LEU A 1 264 ? -3.584 14.232 11.419 1.00 90.25 264 LEU A N 1
ATOM 2136 C CA . LEU A 1 264 ? -2.469 13.390 11.023 1.00 90.25 264 LEU A CA 1
ATOM 2137 C C . LEU A 1 264 ? -1.213 14.241 10.889 1.00 90.25 264 LEU A C 1
ATOM 2139 O O . LEU A 1 264 ? -1.253 15.339 10.346 1.00 90.25 264 LEU A O 1
ATOM 2143 N N . GLY A 1 265 ? -0.093 13.749 11.402 1.00 91.06 265 GLY A N 1
ATOM 2144 C CA . GLY A 1 265 ? 1.204 14.390 11.239 1.00 91.06 265 GLY A CA 1
ATOM 2145 C C . GLY A 1 265 ? 2.281 13.357 10.971 1.00 91.06 265 GLY A C 1
ATOM 2146 O O . GLY A 1 265 ? 2.323 12.334 11.646 1.00 91.06 265 GLY A O 1
ATOM 2147 N N . GLY A 1 266 ? 3.154 13.639 10.012 1.00 91.19 266 GLY A N 1
ATOM 2148 C CA . GLY A 1 266 ? 4.180 12.708 9.556 1.00 91.19 266 GLY A CA 1
ATOM 2149 C C . GLY A 1 266 ? 5.552 13.349 9.461 1.00 91.19 266 GLY A C 1
ATOM 2150 O O . GLY A 1 266 ? 5.678 14.553 9.212 1.00 91.19 266 GLY A O 1
ATOM 2151 N N . VAL A 1 267 ? 6.594 12.542 9.647 1.00 93.62 267 VAL A N 1
ATOM 2152 C CA . VAL A 1 267 ? 7.978 12.912 9.344 1.00 93.62 267 VAL A CA 1
ATOM 2153 C C . VAL A 1 267 ? 8.677 11.792 8.585 1.00 93.62 267 VAL A C 1
ATOM 2155 O O . VAL A 1 267 ? 8.809 10.662 9.054 1.00 93.62 267 VAL A O 1
ATOM 2158 N N . ALA A 1 268 ? 9.184 12.140 7.408 1.00 92.50 268 ALA A N 1
ATOM 2159 C CA . ALA A 1 268 ? 9.942 11.264 6.539 1.00 92.50 268 ALA A CA 1
ATOM 2160 C C . ALA A 1 268 ? 11.429 11.610 6.580 1.00 92.50 268 ALA A C 1
ATOM 2162 O O . ALA A 1 268 ? 11.823 12.772 6.469 1.00 92.50 268 ALA A O 1
ATOM 2163 N N . PHE A 1 269 ? 12.261 10.579 6.659 1.00 93.38 269 PHE A N 1
ATOM 2164 C CA . PHE A 1 269 ? 13.714 10.646 6.597 1.00 93.38 269 PHE A CA 1
ATOM 2165 C C . PHE A 1 269 ? 14.188 9.987 5.306 1.00 93.38 269 PHE A C 1
ATOM 2167 O O . PHE A 1 269 ? 13.961 8.796 5.068 1.00 93.38 269 PHE A O 1
ATOM 2174 N N . SER A 1 270 ? 14.864 10.759 4.463 1.00 90.56 270 SER A N 1
ATOM 2175 C CA . SER A 1 270 ? 15.334 10.296 3.164 1.00 90.56 270 SER A CA 1
ATOM 2176 C C . SER A 1 270 ? 16.494 9.314 3.315 1.00 90.56 270 SER A C 1
ATOM 2178 O O . SER A 1 270 ? 17.514 9.614 3.941 1.00 90.56 270 SER A O 1
ATOM 2180 N N . GLY A 1 271 ? 16.385 8.181 2.642 1.00 90.50 271 GLY A N 1
ATOM 2181 C CA . GLY A 1 271 ? 17.494 7.299 2.335 1.00 90.50 271 GLY A CA 1
ATOM 2182 C C . GLY A 1 271 ? 18.318 7.787 1.133 1.00 90.50 271 GLY A C 1
ATOM 2183 O O . GLY A 1 271 ? 17.932 8.721 0.420 1.00 90.50 271 GLY A O 1
ATOM 2184 N N . PRO A 1 272 ? 19.454 7.126 0.841 1.00 88.12 272 PRO A N 1
ATOM 2185 C CA . PRO A 1 272 ? 20.350 7.525 -0.248 1.00 88.12 272 PRO A CA 1
ATOM 2186 C C . PRO A 1 272 ? 19.704 7.524 -1.642 1.00 88.12 272 PRO A C 1
ATOM 2188 O O . PRO A 1 272 ? 20.187 8.215 -2.542 1.00 88.12 272 PRO A O 1
ATOM 2191 N N . VAL A 1 273 ? 18.650 6.724 -1.843 1.00 87.19 273 VAL A N 1
ATOM 2192 C CA . VAL A 1 273 ? 17.914 6.652 -3.112 1.00 87.19 273 VAL A CA 1
ATOM 2193 C C . VAL A 1 273 ? 16.937 7.814 -3.251 1.00 87.19 273 VAL A C 1
ATOM 2195 O O . VAL A 1 273 ? 16.905 8.430 -4.313 1.00 87.19 273 VAL A O 1
ATOM 2198 N N . ALA A 1 274 ? 16.190 8.155 -2.194 1.00 84.75 274 ALA A N 1
ATOM 2199 C CA . ALA A 1 274 ? 15.172 9.206 -2.251 1.00 84.75 274 ALA A CA 1
ATOM 2200 C C . ALA A 1 274 ? 15.752 10.554 -2.666 1.00 84.75 274 ALA A C 1
ATOM 2202 O O . ALA A 1 274 ? 15.176 11.218 -3.519 1.00 84.75 274 ALA A O 1
ATOM 2203 N N . LYS A 1 275 ? 16.934 10.928 -2.158 1.00 79.56 275 LYS A N 1
ATOM 2204 C CA . LYS A 1 275 ? 17.579 12.182 -2.573 1.00 79.56 275 LYS A CA 1
ATOM 2205 C C . LYS A 1 275 ? 17.855 12.220 -4.078 1.00 79.56 275 LYS A C 1
ATOM 2207 O O . LYS A 1 275 ? 17.706 13.261 -4.702 1.00 79.56 275 LYS A O 1
ATOM 2212 N N . LYS A 1 276 ? 18.249 11.093 -4.676 1.00 80.06 276 LYS A N 1
ATOM 2213 C CA . LYS A 1 276 ? 18.508 11.026 -6.119 1.00 80.06 276 LYS A CA 1
ATOM 2214 C C . LYS A 1 276 ? 17.223 11.020 -6.943 1.00 80.06 276 LYS A C 1
ATOM 2216 O O . LYS A 1 276 ? 17.214 11.640 -7.996 1.00 80.06 276 LYS A O 1
ATOM 2221 N N . LEU A 1 277 ? 16.171 10.351 -6.464 1.00 80.50 277 LEU A N 1
ATOM 2222 C CA . LEU A 1 277 ? 14.838 10.432 -7.072 1.00 80.50 277 LEU A CA 1
ATOM 2223 C C . LEU A 1 277 ? 14.343 11.885 -7.059 1.00 80.50 277 LEU A C 1
ATOM 2225 O O . LEU A 1 277 ? 14.063 12.439 -8.112 1.00 80.50 277 LEU A O 1
ATOM 2229 N N . ALA A 1 278 ? 14.409 12.548 -5.902 1.00 79.50 278 ALA A N 1
ATOM 2230 C CA . ALA A 1 278 ? 14.034 13.951 -5.756 1.00 79.50 278 ALA A CA 1
ATOM 2231 C C . ALA A 1 278 ? 14.838 14.891 -6.672 1.00 79.50 278 ALA A C 1
ATOM 2233 O O . ALA A 1 278 ? 14.271 15.822 -7.223 1.00 79.50 278 ALA A O 1
ATOM 2234 N N . ILE A 1 279 ? 16.144 14.658 -6.868 1.00 75.88 279 ILE A N 1
ATOM 2235 C CA . ILE A 1 279 ? 16.958 15.445 -7.814 1.00 75.88 279 ILE A CA 1
ATOM 2236 C C . ILE A 1 279 ? 16.481 15.256 -9.259 1.00 75.88 279 ILE A C 1
ATOM 2238 O O . ILE A 1 279 ? 16.478 16.219 -10.019 1.00 75.88 279 ILE A O 1
ATOM 2242 N N . ASN A 1 280 ? 16.114 14.032 -9.645 1.00 72.44 280 ASN A N 1
ATOM 2243 C CA . ASN A 1 280 ? 15.650 13.744 -11.002 1.00 72.44 280 ASN A CA 1
ATOM 2244 C C . ASN A 1 280 ? 14.281 14.378 -11.292 1.00 72.44 280 ASN A C 1
ATOM 2246 O O . ASN A 1 280 ? 14.049 14.799 -12.424 1.00 72.44 280 ASN A O 1
ATOM 2250 N N . ASP A 1 281 ? 13.420 14.463 -10.277 1.00 70.75 281 ASP A N 1
ATOM 2251 C CA . ASP A 1 281 ? 12.069 15.022 -10.397 1.00 70.75 281 ASP A CA 1
ATOM 2252 C C . ASP A 1 281 ? 12.021 16.539 -10.137 1.00 70.75 281 ASP A C 1
ATOM 2254 O O . ASP A 1 281 ? 11.048 17.210 -10.489 1.00 70.75 281 ASP A O 1
ATOM 2258 N N . ALA A 1 282 ? 13.068 17.112 -9.533 1.00 70.88 282 ALA A N 1
ATOM 2259 C CA . ALA A 1 282 ? 13.128 18.535 -9.233 1.00 70.88 282 ALA A CA 1
ATOM 2260 C C . ALA A 1 282 ? 13.231 19.391 -10.513 1.00 70.88 282 ALA A C 1
ATOM 2262 O O . ALA A 1 282 ? 13.950 19.042 -11.457 1.00 70.88 282 ALA A O 1
ATOM 2263 N N . PRO A 1 283 ? 12.589 20.576 -10.545 1.00 73.81 283 PRO A N 1
ATOM 2264 C CA . PRO A 1 283 ? 12.796 21.533 -11.622 1.00 73.81 283 PRO A CA 1
ATOM 2265 C C . PRO A 1 283 ? 14.279 21.887 -11.783 1.00 73.81 283 PRO A C 1
ATOM 2267 O O . PRO A 1 283 ? 14.992 22.064 -10.798 1.00 73.81 283 PRO A O 1
ATOM 2270 N N . LYS A 1 284 ? 14.738 22.084 -13.027 1.00 76.56 284 LYS A N 1
ATOM 2271 C CA . LYS A 1 284 ? 16.162 22.315 -13.365 1.00 76.56 284 LYS A CA 1
ATOM 2272 C C . LYS A 1 284 ? 16.832 23.498 -12.642 1.00 76.56 284 LYS A C 1
ATOM 2274 O O . LYS A 1 284 ? 18.055 23.583 -12.645 1.00 76.56 284 LYS A O 1
ATOM 2279 N N . TYR A 1 285 ? 16.055 24.420 -12.071 1.00 75.12 285 TYR A N 1
ATOM 2280 C CA . TYR A 1 285 ? 16.550 25.575 -11.316 1.00 75.12 285 TYR A CA 1
ATOM 2281 C C . TYR A 1 285 ? 16.758 25.297 -9.817 1.00 75.12 285 TYR A C 1
ATOM 2283 O O . TYR A 1 285 ? 17.330 26.135 -9.123 1.00 75.12 285 TYR A O 1
ATOM 2291 N N . VAL A 1 286 ? 16.304 24.151 -9.301 1.00 72.50 286 VAL A N 1
ATOM 2292 C CA . VAL A 1 286 ? 16.534 23.743 -7.911 1.00 72.50 286 VAL A CA 1
ATOM 2293 C C . VAL A 1 286 ? 17.912 23.100 -7.813 1.00 72.50 286 VAL A C 1
ATOM 2295 O O . VAL A 1 286 ? 18.213 22.120 -8.493 1.00 72.50 286 VAL A O 1
ATOM 2298 N N . SER A 1 287 ? 18.770 23.644 -6.952 1.00 75.69 287 SER A N 1
ATOM 2299 C CA . SER A 1 287 ? 20.087 23.058 -6.720 1.00 75.69 287 SER A CA 1
ATOM 2300 C C . SER A 1 287 ? 19.951 21.747 -5.934 1.00 75.69 287 SER A C 1
ATOM 2302 O O . SER A 1 287 ? 19.271 21.729 -4.906 1.00 75.69 287 SER A O 1
ATOM 2304 N N . PRO A 1 288 ? 20.663 20.666 -6.309 1.00 74.12 288 PRO A N 1
ATOM 2305 C CA . PRO A 1 288 ? 20.695 19.417 -5.539 1.00 74.12 288 PRO A CA 1
ATOM 2306 C C . PRO A 1 288 ? 21.078 19.588 -4.060 1.00 74.12 288 PRO A C 1
ATOM 2308 O O . PRO A 1 288 ? 20.729 18.760 -3.215 1.00 74.12 288 PRO A O 1
ATOM 2311 N N . ASN A 1 289 ? 21.795 20.668 -3.735 1.00 75.25 289 ASN A N 1
ATOM 2312 C CA . ASN A 1 289 ? 22.207 21.000 -2.372 1.00 75.25 289 ASN A CA 1
ATOM 2313 C C . ASN A 1 289 ? 21.069 21.599 -1.529 1.00 75.25 289 ASN A C 1
ATOM 2315 O O . ASN A 1 289 ? 21.184 21.627 -0.309 1.00 75.25 289 ASN A O 1
ATOM 2319 N N . GLN A 1 290 ? 19.978 22.047 -2.158 1.00 74.50 290 GLN A N 1
ATOM 2320 C CA . GLN A 1 290 ? 18.783 22.568 -1.486 1.00 74.50 290 GLN A CA 1
ATOM 2321 C C . GLN A 1 290 ? 17.800 21.458 -1.084 1.00 74.50 290 GLN A C 1
ATOM 2323 O O . GLN A 1 290 ? 16.870 21.715 -0.325 1.00 74.50 290 GLN A O 1
ATOM 2328 N N . ILE A 1 291 ? 18.005 20.223 -1.554 1.00 76.81 291 ILE A N 1
ATOM 2329 C CA . ILE A 1 291 ? 17.172 19.077 -1.182 1.00 76.81 291 ILE A CA 1
ATOM 2330 C C . ILE A 1 291 ? 17.665 18.524 0.160 1.00 76.81 291 ILE A C 1
ATOM 2332 O O . ILE A 1 291 ? 18.724 17.881 0.247 1.00 76.81 291 ILE A O 1
ATOM 2336 N N . GLY A 1 292 ? 16.887 18.821 1.202 1.00 81.19 292 GLY A N 1
ATOM 2337 C CA . GLY A 1 292 ? 17.076 18.320 2.560 1.00 81.19 292 GLY A CA 1
ATOM 2338 C C . GLY A 1 292 ? 16.840 16.812 2.677 1.00 81.19 292 GLY A C 1
ATOM 2339 O O . GLY A 1 292 ? 16.386 16.158 1.741 1.00 81.19 292 GLY A O 1
ATOM 2340 N N . SER A 1 293 ? 17.177 16.253 3.840 1.00 86.81 293 SER A N 1
ATOM 2341 C CA . SER A 1 293 ? 17.018 14.821 4.130 1.00 86.81 293 SER A CA 1
ATOM 2342 C C . SER A 1 293 ? 15.779 14.482 4.954 1.00 86.81 293 SER A C 1
ATOM 2344 O O . SER A 1 293 ? 15.589 13.323 5.315 1.00 86.81 293 SER A O 1
ATOM 2346 N N . THR A 1 294 ? 14.976 15.486 5.294 1.00 90.00 294 THR A N 1
ATOM 2347 C CA . THR A 1 294 ? 13.8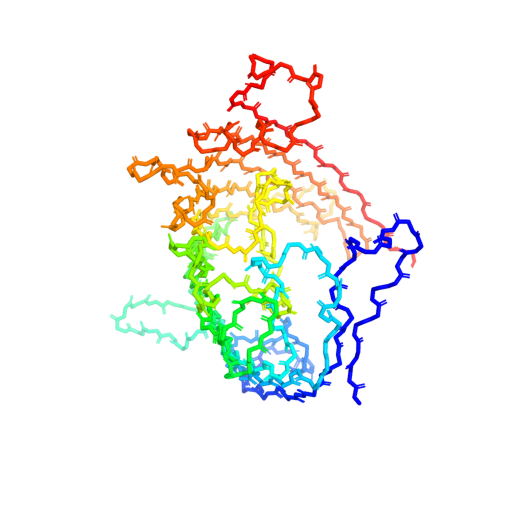08 15.336 6.155 1.00 90.00 294 THR A CA 1
ATOM 2348 C C . THR A 1 294 ? 12.666 16.163 5.592 1.00 90.00 294 THR A C 1
ATOM 2350 O O . THR A 1 294 ? 12.874 17.302 5.166 1.00 90.00 294 THR A O 1
ATOM 2353 N N . SER A 1 295 ? 11.465 15.603 5.611 1.00 88.62 295 SER A N 1
ATOM 2354 C CA . SER A 1 295 ? 10.228 16.290 5.245 1.00 88.62 295 SER A CA 1
ATOM 2355 C C . SER A 1 295 ? 9.172 15.990 6.295 1.00 88.62 295 SER A C 1
ATOM 2357 O O . SER A 1 295 ? 9.177 14.907 6.872 1.00 88.62 295 SER A O 1
ATOM 2359 N N . GLY A 1 296 ? 8.298 16.953 6.565 1.00 90.44 296 GLY A N 1
ATOM 2360 C CA . GLY A 1 296 ? 7.206 16.790 7.513 1.00 90.44 296 GLY A CA 1
ATOM 2361 C C . GLY A 1 296 ? 5.909 17.334 6.941 1.00 90.44 296 GLY A C 1
ATOM 2362 O O . GLY A 1 296 ? 5.933 18.232 6.098 1.00 90.44 296 GLY A O 1
ATOM 2363 N N . VAL A 1 297 ? 4.797 16.786 7.408 1.00 89.50 297 VAL A N 1
ATOM 2364 C CA . VAL A 1 297 ? 3.444 17.170 7.004 1.00 89.50 297 VAL A CA 1
ATOM 2365 C C . VAL A 1 297 ? 2.532 17.172 8.223 1.00 89.50 297 VAL A C 1
ATOM 2367 O O . VAL A 1 297 ? 2.759 16.434 9.183 1.00 89.50 297 VAL A O 1
ATOM 2370 N N . LEU A 1 298 ? 1.519 18.030 8.188 1.00 90.75 298 LEU A N 1
ATOM 2371 C CA . LEU A 1 298 ? 0.436 18.051 9.155 1.00 90.75 298 LEU A CA 1
ATOM 2372 C C . LEU A 1 298 ? -0.862 18.302 8.397 1.00 90.75 298 LEU A C 1
ATOM 2374 O O . LEU A 1 298 ? -0.972 19.288 7.668 1.00 90.75 298 LEU A O 1
ATOM 2378 N N . GLU A 1 299 ? -1.839 17.439 8.616 1.00 86.88 299 GLU A N 1
ATOM 2379 C CA . GLU A 1 299 ? -3.155 17.505 8.009 1.00 86.88 299 GLU A CA 1
ATOM 2380 C C . GLU A 1 299 ? -4.230 17.455 9.088 1.00 86.88 299 GLU A C 1
ATOM 2382 O O . GLU A 1 299 ? -4.147 16.687 10.048 1.00 86.88 299 GLU A O 1
ATOM 2387 N N . ALA A 1 300 ? -5.255 18.286 8.931 1.00 90.12 300 ALA A N 1
ATOM 2388 C CA . ALA A 1 300 ? -6.390 18.329 9.834 1.00 90.12 300 ALA A CA 1
ATOM 2389 C C . ALA A 1 300 ? -7.683 18.286 9.026 1.00 90.12 300 ALA A C 1
ATOM 2391 O O . ALA A 1 300 ? -7.878 19.063 8.090 1.00 90.12 300 ALA A O 1
ATOM 2392 N N . TYR A 1 301 ? -8.579 17.398 9.432 1.00 88.38 301 TYR A N 1
ATOM 2393 C CA . TYR A 1 301 ? -9.852 17.145 8.785 1.00 88.38 301 TYR A CA 1
ATOM 2394 C C . TYR A 1 301 ? -10.978 17.325 9.790 1.00 88.38 301 TYR A C 1
ATOM 2396 O O . TYR A 1 301 ? -10.922 16.833 10.916 1.00 88.38 301 TYR A O 1
ATOM 2404 N N . PHE A 1 302 ? -12.030 18.010 9.362 1.00 92.25 302 PHE A N 1
ATOM 2405 C CA . PHE A 1 302 ? -13.279 18.102 10.101 1.00 92.25 302 PHE A CA 1
ATOM 2406 C C . PHE A 1 302 ? -14.406 17.617 9.202 1.00 92.25 302 PHE A C 1
ATOM 2408 O O . PHE A 1 302 ? -14.553 18.091 8.073 1.00 92.25 302 PHE A O 1
ATOM 2415 N N . TYR A 1 303 ? -15.195 16.677 9.706 1.00 89.44 303 TYR A N 1
ATOM 2416 C CA . TYR A 1 303 ? -16.312 16.099 8.986 1.00 89.44 303 TYR A CA 1
ATOM 2417 C C . TYR A 1 303 ? -17.616 16.335 9.740 1.00 89.44 303 TYR A C 1
ATOM 2419 O O . TYR A 1 303 ? -17.720 16.073 10.940 1.00 89.44 303 TYR A O 1
ATOM 2427 N N . LYS A 1 304 ? -18.622 16.812 9.004 1.00 89.69 304 LYS A N 1
ATOM 2428 C CA . LYS A 1 304 ? -19.998 16.932 9.475 1.00 89.69 304 LYS A CA 1
ATOM 2429 C C . LYS A 1 304 ? -20.964 16.550 8.361 1.00 89.69 304 LYS A C 1
ATOM 2431 O O . LYS A 1 304 ? -21.002 17.220 7.330 1.00 89.69 304 LYS A O 1
ATOM 2436 N N . HIS A 1 305 ? -21.742 15.494 8.573 1.00 80.50 305 HIS A N 1
ATOM 2437 C CA . HIS A 1 305 ? -22.867 15.157 7.706 1.00 80.50 305 HIS A CA 1
ATOM 2438 C C . HIS A 1 305 ? -24.093 15.987 8.115 1.00 80.50 305 HIS A C 1
ATOM 2440 O O . HIS A 1 305 ? -24.395 16.098 9.306 1.00 80.50 305 HIS A O 1
ATOM 2446 N N . PHE A 1 306 ? -24.772 16.586 7.133 1.00 69.06 306 PHE A N 1
ATOM 2447 C CA . PHE A 1 306 ? -26.037 17.311 7.309 1.00 69.06 306 PHE A CA 1
ATOM 2448 C C . PHE A 1 306 ? -27.225 16.466 6.850 1.00 69.06 306 PHE A C 1
ATOM 2450 O O . PHE A 1 306 ? -27.012 15.596 5.972 1.00 69.06 306 PHE A O 1
#